Protein AF-J6ECP8-F1 (afdb_monomer_lite)

Structure (mmCIF, N/CA/C/O backbone):
data_AF-J6ECP8-F1
#
_entry.id   AF-J6ECP8-F1
#
loop_
_atom_site.group_PDB
_atom_site.id
_atom_site.type_symbol
_atom_site.label_atom_id
_atom_site.label_alt_id
_atom_site.label_comp_id
_atom_site.label_asym_id
_atom_site.label_entity_id
_atom_site.label_seq_id
_atom_site.pdbx_PDB_ins_code
_atom_site.Cartn_x
_atom_site.Cartn_y
_atom_site.Cartn_z
_atom_site.occupancy
_atom_site.B_iso_or_equiv
_atom_site.auth_seq_id
_atom_site.auth_comp_id
_atom_site.auth_asym_id
_atom_site.auth_atom_id
_atom_site.pdbx_PDB_model_num
ATOM 1 N N . MET A 1 1 ? -12.191 -6.201 6.364 1.00 94.50 1 MET A N 1
ATOM 2 C CA . MET A 1 1 ? -12.911 -5.361 7.355 1.00 94.50 1 MET A CA 1
ATOM 3 C C . MET A 1 1 ? -13.163 -3.940 6.861 1.00 94.50 1 MET A C 1
ATOM 5 O O . MET A 1 1 ? -14.179 -3.374 7.232 1.00 94.50 1 MET A O 1
ATOM 9 N N . ALA A 1 2 ? -12.273 -3.372 6.047 1.00 98.31 2 ALA A N 1
ATOM 10 C CA . ALA A 1 2 ? -12.452 -2.095 5.362 1.00 98.31 2 ALA A CA 1
ATOM 11 C C . ALA A 1 2 ? -11.629 -2.113 4.064 1.00 98.31 2 ALA A C 1
ATOM 13 O O . ALA A 1 2 ? -10.829 -3.032 3.870 1.00 98.31 2 ALA A O 1
ATOM 14 N N . TYR A 1 3 ? -11.815 -1.111 3.210 1.00 98.75 3 TYR A N 1
ATOM 15 C CA . TYR A 1 3 ? -11.013 -0.875 2.008 1.00 98.75 3 TYR A CA 1
ATOM 16 C C . TYR A 1 3 ? -10.792 0.627 1.804 1.00 98.75 3 TYR A C 1
ATOM 18 O O . TYR A 1 3 ? -11.418 1.449 2.472 1.00 98.75 3 TYR A O 1
ATOM 26 N N . GLY A 1 4 ? -9.926 1.002 0.866 1.00 98.50 4 GLY A N 1
ATOM 27 C CA . GLY A 1 4 ? -9.704 2.405 0.549 1.00 98.50 4 GLY A CA 1
ATOM 28 C C . GLY A 1 4 ? -9.089 2.623 -0.824 1.00 98.50 4 GLY A C 1
ATOM 29 O O . GLY A 1 4 ? -8.413 1.752 -1.366 1.00 98.50 4 GLY A O 1
ATOM 30 N N . MET A 1 5 ? -9.336 3.804 -1.380 1.00 98.56 5 MET A N 1
ATOM 31 C CA . MET A 1 5 ? -8.746 4.302 -2.623 1.00 98.56 5 MET A CA 1
ATOM 32 C C . MET A 1 5 ? -8.295 5.747 -2.410 1.00 98.56 5 MET A C 1
ATOM 34 O O . MET A 1 5 ? -8.782 6.423 -1.504 1.00 98.56 5 MET A O 1
ATOM 38 N N . ASN A 1 6 ? -7.375 6.236 -3.244 1.00 97.81 6 ASN A N 1
ATOM 39 C CA . ASN A 1 6 ? -7.051 7.659 -3.244 1.00 97.81 6 ASN A CA 1
ATOM 40 C C . ASN A 1 6 ? -8.293 8.475 -3.643 1.00 97.81 6 ASN A C 1
ATOM 42 O O . ASN A 1 6 ? -8.892 8.213 -4.684 1.00 97.81 6 ASN A O 1
ATOM 46 N N . ASP A 1 7 ? -8.647 9.467 -2.828 1.00 97.62 7 ASP A N 1
ATOM 47 C CA . ASP A 1 7 ? -9.858 10.282 -2.988 1.00 97.62 7 ASP A CA 1
ATOM 48 C C . ASP A 1 7 ? -9.545 11.786 -3.044 1.00 97.62 7 ASP A C 1
ATOM 50 O O . ASP A 1 7 ? -10.424 12.632 -2.889 1.00 97.62 7 ASP A O 1
ATOM 54 N N . THR A 1 8 ? -8.283 12.142 -3.308 1.00 95.56 8 THR A N 1
ATOM 55 C CA . THR A 1 8 ? -7.802 13.539 -3.340 1.00 95.56 8 THR A CA 1
ATOM 56 C C . THR A 1 8 ? -8.535 14.404 -4.369 1.00 95.56 8 THR A C 1
ATOM 58 O O . THR A 1 8 ? -8.776 15.586 -4.133 1.00 95.56 8 THR A O 1
ATOM 61 N N . ASN A 1 9 ? -8.966 13.812 -5.489 1.00 92.38 9 ASN A N 1
ATOM 62 C CA . ASN A 1 9 ? -9.778 14.496 -6.500 1.00 92.38 9 ASN A CA 1
ATOM 63 C C . ASN A 1 9 ? -11.152 14.925 -5.964 1.00 92.38 9 ASN A C 1
ATOM 65 O O . ASN A 1 9 ? -11.662 15.964 -6.372 1.00 92.38 9 ASN A O 1
ATOM 69 N N . LYS A 1 10 ? -11.770 14.116 -5.094 1.00 94.12 10 LYS A N 1
ATOM 70 C CA . LYS A 1 10 ? -13.093 14.397 -4.525 1.00 94.12 10 LYS A CA 1
ATOM 71 C C . LYS A 1 10 ? -12.985 15.290 -3.296 1.00 94.12 10 LYS A C 1
ATOM 73 O O . LYS A 1 10 ? -13.790 16.202 -3.141 1.00 94.12 10 LYS A O 1
ATOM 78 N N . SER A 1 11 ? -12.004 15.029 -2.432 1.00 96.25 11 SER A N 1
ATOM 79 C CA . SER A 1 11 ? -11.803 15.795 -1.201 1.00 96.25 11 SER A CA 1
ATOM 80 C C . SER A 1 11 ? -11.215 17.182 -1.450 1.00 96.25 11 SER A C 1
ATOM 82 O O . SER A 1 11 ? -11.375 18.060 -0.608 1.00 96.25 11 SER A O 1
ATOM 84 N N . LEU A 1 12 ? -10.513 17.372 -2.576 1.00 95.12 12 LEU A N 1
ATOM 85 C CA . LEU A 1 12 ? -9.703 18.558 -2.878 1.00 95.12 12 LEU A CA 1
ATOM 86 C C . LEU A 1 12 ? -8.611 18.826 -1.827 1.00 95.12 12 LEU A C 1
ATOM 88 O O . LEU A 1 12 ? -8.140 19.951 -1.670 1.00 95.12 12 LEU A O 1
ATOM 92 N N . THR A 1 13 ? -8.183 17.781 -1.118 1.00 97.19 13 THR A N 1
ATOM 93 C CA . THR A 1 13 ? -7.104 17.836 -0.130 1.00 97.19 13 THR A CA 1
ATOM 94 C C . THR A 1 13 ? -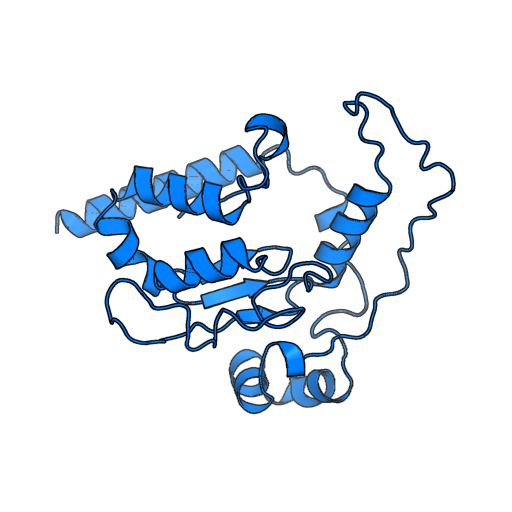5.975 16.891 -0.519 1.00 97.19 13 THR A C 1
ATOM 96 O O . THR A 1 13 ? -6.208 15.810 -1.054 1.00 97.19 13 THR A O 1
ATOM 99 N N . GLY A 1 14 ? -4.736 17.262 -0.194 1.00 96.88 14 GLY A N 1
ATOM 100 C CA . GLY A 1 14 ? -3.556 16.421 -0.435 1.00 96.88 14 GLY A CA 1
ATOM 101 C C . GLY A 1 14 ? -3.399 15.237 0.527 1.00 96.88 14 GLY A C 1
ATOM 102 O O . GLY A 1 14 ? -2.345 14.615 0.526 1.00 96.88 14 GLY A O 1
ATOM 103 N N . VAL A 1 15 ? -4.398 14.956 1.374 1.00 97.75 15 VAL A N 1
ATOM 104 C CA . VAL A 1 15 ? -4.290 13.974 2.471 1.00 97.75 15 VAL A CA 1
ATOM 105 C C . VAL A 1 15 ? -5.269 12.804 2.371 1.00 97.75 15 VAL A C 1
ATOM 107 O O . VAL A 1 15 ? -5.125 11.834 3.107 1.00 97.75 15 VAL A O 1
ATOM 110 N N . ALA A 1 16 ? -6.253 12.854 1.466 1.00 98.06 16 ALA A N 1
ATOM 111 C CA . ALA A 1 16 ? -7.261 11.800 1.315 1.00 98.06 16 ALA A CA 1
ATOM 112 C C . ALA A 1 16 ? -6.707 10.580 0.552 1.00 98.06 16 ALA A C 1
ATOM 114 O O . ALA A 1 16 ? -7.090 10.290 -0.583 1.00 98.06 16 ALA A O 1
ATOM 115 N N . HIS A 1 17 ? -5.740 9.895 1.158 1.00 98.69 17 HIS A N 1
ATOM 116 C CA . HIS A 1 17 ? -5.136 8.674 0.631 1.00 98.69 17 HIS A CA 1
ATOM 117 C C . HIS A 1 17 ? -5.955 7.428 1.000 1.00 98.69 17 HIS A C 1
ATOM 119 O O . HIS A 1 17 ? -6.838 7.474 1.860 1.00 98.69 17 HIS A O 1
ATOM 125 N N . ALA A 1 18 ? -5.648 6.307 0.343 1.00 98.62 18 ALA A N 1
ATOM 126 C CA . ALA A 1 18 ? -6.374 5.049 0.502 1.00 98.62 18 ALA A CA 1
ATOM 127 C C . ALA A 1 18 ? -6.414 4.576 1.963 1.00 98.62 18 ALA A C 1
ATOM 129 O O . ALA A 1 18 ? -7.460 4.151 2.452 1.00 98.62 18 ALA A O 1
ATOM 130 N N . GLU A 1 19 ? -5.303 4.714 2.682 1.00 98.81 19 GLU A N 1
ATOM 131 C CA . GLU A 1 19 ? -5.178 4.315 4.081 1.00 98.81 19 GLU A CA 1
ATOM 132 C C . GLU A 1 19 ? -6.125 5.117 4.978 1.00 98.81 19 GLU A C 1
ATOM 134 O O . GLU A 1 19 ? -6.782 4.538 5.842 1.00 98.81 19 GLU A O 1
ATOM 139 N N . PHE A 1 20 ? -6.272 6.424 4.733 1.00 98.56 20 PHE A N 1
ATOM 140 C CA . PHE A 1 20 ? -7.191 7.277 5.493 1.00 98.56 20 PHE A CA 1
ATOM 141 C C . PHE A 1 20 ? -8.655 6.915 5.246 1.00 98.56 20 PHE A C 1
ATOM 143 O O . PHE A 1 20 ? -9.423 6.831 6.201 1.00 98.56 20 PHE A O 1
ATOM 150 N N . MET A 1 21 ? -9.031 6.601 4.001 1.00 98.50 21 MET A N 1
ATOM 151 C CA . MET A 1 21 ? -10.382 6.108 3.709 1.00 98.50 21 MET A CA 1
ATOM 152 C C . MET A 1 21 ? -10.684 4.810 4.475 1.00 98.50 21 MET A C 1
ATOM 154 O O . MET A 1 21 ? -11.761 4.673 5.058 1.00 98.50 21 MET A O 1
ATOM 158 N N . GLY A 1 22 ? -9.730 3.874 4.519 1.00 98.12 22 GLY A N 1
ATOM 159 C CA . GLY A 1 22 ? -9.865 2.640 5.295 1.00 98.12 22 GLY A CA 1
ATOM 160 C C . GLY A 1 22 ? -9.976 2.899 6.801 1.00 98.12 22 GLY A C 1
ATOM 161 O O . GLY A 1 22 ? -10.855 2.338 7.456 1.00 98.12 22 GLY A O 1
ATOM 162 N N . ILE A 1 23 ? -9.138 3.788 7.348 1.00 97.56 23 ILE A N 1
ATOM 163 C CA . ILE A 1 23 ? -9.191 4.217 8.756 1.00 97.56 23 ILE A CA 1
ATOM 164 C C . ILE A 1 23 ? -10.575 4.780 9.102 1.00 97.56 23 ILE A C 1
ATOM 166 O O . ILE A 1 23 ? -11.158 4.381 10.113 1.00 97.56 23 ILE A O 1
ATOM 170 N N . ASP A 1 24 ? -11.132 5.656 8.263 1.00 97.75 24 ASP A N 1
ATOM 171 C CA . ASP A 1 24 ? -12.450 6.256 8.489 1.00 97.75 24 ASP A CA 1
ATOM 172 C C . ASP A 1 24 ? -13.574 5.211 8.470 1.00 97.75 24 ASP A C 1
ATOM 174 O O . ASP A 1 24 ? -14.467 5.247 9.323 1.00 97.75 24 ASP A O 1
ATOM 178 N N . GLN A 1 25 ? -13.511 4.225 7.568 1.00 97.62 25 GLN A N 1
ATOM 179 C CA . GLN A 1 25 ? -14.461 3.107 7.549 1.00 97.62 25 GLN A CA 1
ATOM 180 C C . GLN A 1 25 ? -14.377 2.254 8.823 1.00 97.62 25 GLN A C 1
ATOM 182 O O . GLN A 1 25 ? -15.408 1.903 9.404 1.00 97.62 25 GLN A O 1
ATOM 187 N N . ILE A 1 26 ? -13.164 1.940 9.292 1.00 96.12 26 ILE A N 1
ATOM 188 C CA . ILE A 1 26 ? -12.962 1.183 10.537 1.00 96.12 26 ILE A CA 1
ATOM 189 C C . ILE A 1 26 ? -13.507 1.987 11.716 1.00 96.12 26 ILE A C 1
ATOM 191 O O . ILE A 1 26 ? -14.278 1.462 12.519 1.00 96.12 26 ILE A O 1
ATOM 195 N N . LYS A 1 27 ? -13.195 3.283 11.788 1.00 95.31 27 LYS A N 1
ATOM 196 C CA . LYS A 1 27 ? -13.714 4.189 12.816 1.00 95.31 27 LYS A CA 1
ATOM 197 C C . LYS A 1 27 ? -15.239 4.240 12.829 1.00 95.31 27 LYS A C 1
ATOM 199 O O . LYS A 1 27 ? -15.827 4.193 13.907 1.00 95.31 27 LYS A O 1
ATOM 204 N N . ALA A 1 28 ? -15.883 4.277 11.665 1.00 94.31 28 ALA A N 1
ATOM 205 C CA . ALA A 1 28 ? -17.339 4.213 11.560 1.00 94.31 28 ALA A CA 1
ATOM 206 C C . ALA A 1 28 ? -17.915 2.854 12.007 1.00 94.31 28 ALA A C 1
ATOM 208 O O . ALA A 1 28 ? -19.052 2.785 12.473 1.00 94.31 28 ALA A O 1
ATOM 209 N N . MET A 1 29 ? -17.145 1.768 11.881 1.00 91.44 29 MET A N 1
ATOM 210 C CA . MET A 1 29 ? -17.569 0.420 12.265 1.00 91.44 29 MET A CA 1
ATOM 211 C C . MET A 1 29 ? -17.439 0.148 13.768 1.00 91.44 29 MET A C 1
ATOM 213 O O . MET A 1 29 ? -18.367 -0.416 14.349 1.00 91.44 29 MET A O 1
ATOM 217 N N . VAL A 1 30 ? -16.306 0.509 14.380 1.00 89.56 30 VAL A N 1
ATOM 218 C CA . VAL A 1 30 ? -15.957 0.124 15.765 1.00 89.56 30 VAL A CA 1
ATOM 219 C C . VAL A 1 30 ? -15.876 1.303 16.744 1.00 89.56 30 VAL A C 1
ATOM 221 O O . VAL A 1 30 ? -15.674 1.103 17.941 1.00 89.56 30 VAL A O 1
ATOM 224 N N . GLY A 1 31 ? -16.053 2.538 16.264 1.00 89.88 31 GLY A N 1
ATOM 225 C CA . GLY A 1 31 ? -15.908 3.762 17.056 1.00 89.88 31 GLY A CA 1
ATOM 226 C C . GLY A 1 31 ? -14.450 4.093 17.397 1.00 89.88 31 GLY A C 1
ATOM 227 O O . GLY A 1 31 ? -13.564 3.245 17.336 1.00 89.88 31 GLY A O 1
ATOM 228 N N . SER A 1 32 ? -14.177 5.340 17.798 1.00 83.38 32 SER A N 1
ATOM 229 C CA . SER A 1 32 ? -12.801 5.836 17.998 1.00 83.38 32 SER A CA 1
ATOM 230 C C . SER A 1 32 ? -11.973 5.025 19.003 1.00 83.38 32 SER A C 1
ATOM 232 O O . SER A 1 32 ? -10.773 4.872 18.809 1.00 83.38 32 SER A O 1
ATOM 234 N N . ARG A 1 33 ? -12.593 4.498 20.071 1.00 80.06 33 ARG A N 1
ATOM 235 C CA . ARG A 1 33 ? -11.885 3.650 21.049 1.00 80.06 33 ARG A CA 1
ATOM 236 C C . ARG A 1 33 ? -11.536 2.283 20.457 1.00 80.06 33 ARG A C 1
ATOM 238 O O . ARG A 1 33 ? -10.393 1.860 20.585 1.00 80.06 33 ARG A O 1
ATOM 245 N N . GLY A 1 34 ? -12.478 1.668 19.737 1.00 82.56 34 GLY A N 1
ATOM 246 C CA . GLY A 1 34 ? -12.293 0.357 19.117 1.00 82.56 34 GLY A CA 1
ATOM 247 C C . GLY A 1 34 ? -11.254 0.344 17.996 1.00 82.56 34 GLY A C 1
ATOM 248 O O . GLY A 1 34 ? -10.628 -0.688 17.776 1.00 82.56 34 GLY A O 1
ATOM 249 N N . VAL A 1 35 ? -11.018 1.479 17.321 1.00 83.69 35 VAL A N 1
ATOM 250 C CA . VAL A 1 35 ? -9.971 1.595 16.285 1.00 83.69 35 VAL A CA 1
ATOM 251 C C . VAL A 1 35 ? -8.612 1.205 16.856 1.00 83.69 35 VAL A C 1
ATOM 253 O O . VAL A 1 35 ? -7.931 0.355 16.298 1.00 83.69 35 VAL A O 1
ATOM 256 N N . VAL A 1 36 ? -8.230 1.786 17.993 1.00 80.75 36 VAL A N 1
ATOM 257 C CA . VAL A 1 36 ? -6.897 1.559 18.568 1.00 80.75 36 VAL A CA 1
ATOM 258 C C . VAL A 1 36 ? -6.766 0.146 19.158 1.00 80.75 36 VAL A C 1
ATOM 260 O O . VAL A 1 36 ? -5.661 -0.372 19.274 1.00 80.75 36 VAL A O 1
ATOM 263 N N . ASP A 1 37 ? -7.879 -0.494 19.530 1.00 86.12 37 ASP A N 1
ATOM 264 C CA . ASP A 1 37 ? -7.886 -1.890 19.985 1.00 86.12 37 ASP A CA 1
ATOM 265 C C . ASP A 1 37 ? -7.637 -2.876 18.846 1.00 86.12 37 ASP A C 1
ATOM 267 O O . ASP A 1 37 ? -6.841 -3.799 19.006 1.00 86.12 37 ASP A O 1
ATOM 271 N N . VAL A 1 38 ? -8.313 -2.678 17.711 1.00 90.94 38 VAL A N 1
ATOM 272 C CA . VAL A 1 38 ? -8.290 -3.634 16.597 1.00 90.94 38 VAL A CA 1
ATOM 273 C C . VAL A 1 38 ? -7.078 -3.458 15.685 1.00 90.94 38 VAL A C 1
ATOM 275 O O . VAL A 1 38 ? -6.701 -4.400 15.001 1.00 90.94 38 VAL A O 1
ATOM 278 N N . PHE A 1 39 ? -6.453 -2.275 15.656 1.00 92.44 39 PHE A N 1
ATOM 279 C CA . PHE A 1 39 ? -5.415 -1.951 14.669 1.00 92.44 39 PHE A CA 1
ATOM 280 C C . PHE A 1 39 ? -4.200 -2.885 14.705 1.00 92.44 39 PHE A C 1
ATOM 282 O O . PHE A 1 39 ? -3.695 -3.263 13.647 1.00 92.44 39 PHE A O 1
ATOM 289 N N . LYS A 1 40 ? -3.791 -3.336 15.894 1.00 92.19 40 LYS A N 1
ATOM 290 C CA . LYS A 1 40 ? -2.692 -4.303 16.059 1.00 92.19 40 LYS A CA 1
ATOM 291 C C . LYS A 1 40 ? -2.965 -5.662 15.402 1.00 92.19 40 LYS A C 1
ATOM 293 O O . LYS A 1 40 ? -2.027 -6.380 15.086 1.00 92.19 40 LYS A O 1
ATOM 298 N N . ASP A 1 41 ? -4.236 -5.992 15.173 1.00 94.44 41 ASP A N 1
ATOM 299 C CA . ASP A 1 41 ? -4.673 -7.247 14.558 1.00 94.44 41 ASP A CA 1
ATOM 300 C C . ASP A 1 41 ? -4.934 -7.075 13.045 1.00 94.44 41 ASP A C 1
ATOM 302 O O . ASP A 1 41 ? -5.416 -7.989 12.373 1.00 94.44 41 ASP A O 1
ATOM 306 N N . ILE A 1 42 ? -4.632 -5.895 12.484 1.00 97.00 42 ILE A N 1
ATOM 307 C CA . ILE A 1 42 ? -4.801 -5.592 11.061 1.00 97.00 42 ILE A CA 1
ATOM 308 C C . ILE A 1 42 ? -3.508 -5.873 10.300 1.00 97.00 42 ILE A C 1
ATOM 310 O O . ILE A 1 42 ? -2.441 -5.352 10.625 1.00 97.00 42 ILE A O 1
ATOM 314 N N . THR A 1 43 ? -3.649 -6.621 9.205 1.00 98.50 43 THR A N 1
ATOM 315 C CA . THR A 1 43 ? -2.703 -6.600 8.086 1.00 98.50 43 THR A CA 1
ATOM 316 C C . THR A 1 43 ? -3.289 -5.745 6.965 1.00 98.50 43 THR A C 1
ATOM 318 O O . THR A 1 43 ? -4.359 -6.059 6.438 1.00 98.50 43 THR A O 1
ATOM 321 N N . LEU A 1 44 ? -2.617 -4.648 6.619 1.00 98.75 44 LEU A N 1
ATOM 322 C CA . LEU A 1 44 ? -2.973 -3.804 5.480 1.00 98.75 44 LEU A CA 1
ATOM 323 C C . LEU A 1 44 ? -2.340 -4.363 4.207 1.00 98.75 44 LEU A C 1
ATOM 325 O O . LEU A 1 44 ? -1.134 -4.572 4.174 1.00 98.75 44 LEU A O 1
ATOM 329 N N . TYR A 1 45 ? -3.139 -4.514 3.154 1.00 98.88 45 TYR A N 1
ATOM 330 C CA . TYR A 1 45 ? -2.661 -4.778 1.799 1.00 98.88 45 TYR A CA 1
ATOM 331 C C . TYR A 1 45 ? -2.842 -3.519 0.953 1.00 98.88 45 TYR A C 1
ATOM 333 O O . TYR A 1 45 ? -3.954 -2.994 0.862 1.00 98.88 45 TYR A O 1
ATOM 341 N N . VAL A 1 46 ? -1.765 -3.025 0.344 1.00 98.81 46 VAL A N 1
ATOM 342 C CA . VAL A 1 46 ? -1.786 -1.807 -0.478 1.00 98.81 46 VAL A CA 1
ATOM 343 C C . VAL A 1 46 ? -0.919 -1.979 -1.725 1.00 98.81 46 VAL A C 1
ATOM 345 O O . VAL A 1 46 ? 0.136 -2.592 -1.685 1.00 98.81 46 VAL A O 1
ATOM 348 N N . THR A 1 47 ? -1.348 -1.470 -2.877 1.00 98.50 47 THR A N 1
ATOM 349 C CA . THR A 1 47 ? -0.605 -1.682 -4.134 1.00 98.50 47 THR A CA 1
ATOM 350 C C . THR A 1 47 ? 0.737 -0.950 -4.159 1.00 98.50 47 THR A C 1
ATOM 352 O O . THR A 1 47 ? 1.722 -1.486 -4.660 1.00 98.50 47 THR A O 1
ATOM 355 N N . VAL A 1 48 ? 0.785 0.251 -3.586 1.00 98.75 48 VAL A N 1
ATOM 356 C CA . VAL A 1 48 ? 1.974 1.106 -3.510 1.00 98.75 48 VAL A CA 1
ATOM 357 C C . VAL A 1 48 ? 2.332 1.314 -2.045 1.00 98.75 48 VAL A C 1
ATOM 359 O O . VAL A 1 48 ? 1.441 1.520 -1.226 1.00 98.75 48 VAL A O 1
ATOM 362 N N . GLU A 1 49 ? 3.622 1.286 -1.725 1.00 98.81 49 GLU A N 1
ATOM 363 C CA . GLU A 1 49 ? 4.141 1.579 -0.388 1.00 98.81 49 GLU A CA 1
ATOM 364 C C . GLU A 1 49 ? 3.484 2.837 0.222 1.00 98.81 49 GLU A C 1
ATOM 366 O O . GLU A 1 49 ? 3.427 3.887 -0.447 1.00 98.81 49 GLU A O 1
ATOM 371 N N . PRO A 1 50 ? 3.032 2.769 1.492 1.00 98.88 50 PRO A N 1
ATOM 372 C CA . PRO A 1 50 ? 2.493 3.927 2.187 1.00 98.88 50 PRO A CA 1
ATOM 373 C C . PRO A 1 50 ? 3.453 5.110 2.126 1.00 98.88 50 PRO A C 1
ATOM 375 O O . PRO A 1 50 ? 4.658 4.978 2.359 1.00 98.88 50 PRO A O 1
ATOM 378 N N . CYS A 1 51 ? 2.924 6.296 1.829 1.00 98.88 51 CYS A N 1
ATOM 379 C CA . CYS A 1 51 ? 3.751 7.494 1.903 1.00 98.88 51 CYS A CA 1
ATOM 380 C C . CYS A 1 51 ? 4.124 7.808 3.363 1.00 98.88 51 CYS A C 1
ATOM 382 O O . CYS A 1 51 ? 3.445 7.350 4.276 1.00 98.88 51 CYS A O 1
ATOM 384 N N . ILE A 1 52 ? 5.132 8.651 3.598 1.00 98.81 52 ILE A N 1
ATOM 385 C CA . ILE A 1 52 ? 5.590 9.074 4.940 1.00 98.81 52 ILE A CA 1
ATOM 386 C C . ILE A 1 52 ? 4.423 9.455 5.871 1.00 98.81 52 ILE A C 1
ATOM 388 O O . ILE A 1 52 ? 4.373 9.025 7.022 1.00 98.81 52 ILE A O 1
ATOM 392 N N . MET A 1 53 ? 3.449 10.217 5.363 1.00 98.69 53 MET A N 1
ATOM 393 C CA . MET A 1 53 ? 2.257 10.613 6.120 1.00 98.69 53 MET A CA 1
ATOM 394 C C . MET A 1 53 ? 1.396 9.406 6.517 1.00 98.69 53 MET A C 1
ATOM 396 O O . MET A 1 53 ? 1.028 9.273 7.684 1.00 98.69 53 MET A O 1
ATOM 400 N N . CYS A 1 54 ? 1.078 8.524 5.565 1.00 98.81 54 CYS A N 1
ATOM 401 C CA . CYS A 1 54 ? 0.270 7.336 5.832 1.00 98.81 54 CYS A CA 1
ATOM 402 C C . CYS A 1 54 ? 1.017 6.358 6.746 1.00 98.81 54 CYS A C 1
ATOM 404 O O . CYS A 1 54 ? 0.446 5.886 7.723 1.00 98.81 54 CYS A O 1
ATOM 406 N N . ALA A 1 55 ? 2.308 6.129 6.502 1.00 98.69 55 ALA A N 1
ATOM 407 C CA . ALA A 1 55 ? 3.172 5.301 7.332 1.00 98.69 55 ALA A CA 1
ATOM 408 C C . ALA A 1 55 ? 3.196 5.767 8.796 1.00 98.69 55 ALA A C 1
ATOM 410 O O . ALA A 1 55 ? 3.073 4.944 9.708 1.00 98.69 55 ALA A O 1
ATOM 411 N N . SER A 1 56 ? 3.289 7.084 9.020 1.00 98.12 56 SER A N 1
ATOM 412 C CA . SER A 1 56 ? 3.236 7.681 10.358 1.00 98.12 56 SER A CA 1
ATOM 413 C C . SER A 1 56 ? 1.870 7.488 11.016 1.00 98.12 56 SER A C 1
ATOM 415 O O . SER A 1 56 ? 1.802 7.071 12.173 1.00 98.12 56 SER A O 1
ATOM 417 N N . ALA A 1 57 ? 0.775 7.721 10.285 1.00 97.56 57 ALA A N 1
ATOM 418 C CA . ALA A 1 57 ? -0.577 7.511 10.801 1.00 97.56 57 ALA A CA 1
ATOM 419 C C . ALA A 1 57 ? -0.810 6.046 11.211 1.00 97.56 57 ALA A C 1
ATOM 421 O O . ALA A 1 57 ? -1.299 5.778 12.309 1.00 97.56 57 ALA A O 1
ATOM 422 N N . LEU A 1 58 ? -0.396 5.098 10.367 1.00 97.50 58 LEU A N 1
ATOM 423 C CA . LEU A 1 58 ? -0.478 3.663 10.643 1.00 97.50 58 LEU A CA 1
ATOM 424 C C . LEU A 1 58 ? 0.337 3.267 11.884 1.00 97.50 58 LEU A C 1
ATOM 426 O O . LEU A 1 58 ? -0.156 2.505 12.717 1.00 97.50 58 LEU A O 1
ATOM 430 N N . LYS A 1 59 ? 1.545 3.828 12.054 1.00 96.62 59 LYS A N 1
ATOM 431 C CA . LYS A 1 59 ? 2.380 3.589 13.243 1.00 96.62 59 LYS A CA 1
ATOM 432 C C . LYS A 1 59 ? 1.729 4.111 14.517 1.00 96.62 59 LYS A C 1
ATOM 434 O O . LYS A 1 59 ? 1.661 3.399 15.513 1.00 96.62 59 LYS A O 1
ATOM 439 N N . GLN A 1 60 ? 1.217 5.340 14.483 1.00 95.06 60 GLN A N 1
ATOM 440 C CA . GLN A 1 60 ? 0.572 5.968 15.640 1.00 95.06 60 GLN A CA 1
ATOM 441 C C . GLN A 1 60 ? -0.678 5.200 16.090 1.00 95.06 60 GLN A C 1
ATOM 443 O O . GLN A 1 60 ? -0.934 5.094 17.294 1.00 95.06 60 GLN A O 1
ATOM 448 N N . LEU A 1 61 ? -1.421 4.629 15.135 1.00 94.12 61 LEU A N 1
ATOM 449 C CA . LEU A 1 61 ? -2.568 3.755 15.394 1.00 94.12 61 LEU A CA 1
ATOM 450 C C . LEU A 1 61 ? -2.168 2.337 15.832 1.00 94.12 61 LEU A C 1
ATOM 452 O O . LEU A 1 61 ? -3.020 1.610 16.338 1.00 94.12 61 LEU A O 1
ATOM 456 N N . GLY A 1 62 ? -0.895 1.963 15.686 1.00 94.12 62 GLY A N 1
ATOM 457 C CA . GLY A 1 62 ? -0.364 0.664 16.086 1.00 94.12 62 GLY A CA 1
ATOM 458 C C . GLY A 1 62 ? -0.823 -0.465 15.173 1.00 94.12 62 GLY A C 1
ATOM 459 O O . GLY A 1 62 ? -1.311 -1.474 15.676 1.00 94.12 62 GLY A O 1
ATOM 460 N N . ILE A 1 63 ? -0.727 -0.285 13.850 1.00 96.25 63 ILE A N 1
ATOM 461 C CA . ILE A 1 63 ? -1.059 -1.355 12.902 1.00 96.25 63 ILE A CA 1
ATOM 462 C C . ILE A 1 63 ? -0.198 -2.605 13.137 1.00 96.25 63 ILE A C 1
ATOM 464 O O . ILE A 1 63 ? 0.977 -2.487 13.472 1.00 96.25 63 ILE A O 1
ATOM 468 N N . GLY A 1 64 ? -0.770 -3.794 12.934 1.00 95.50 64 GLY A N 1
ATOM 469 C CA . GLY A 1 64 ? -0.038 -5.054 13.063 1.00 95.50 64 GLY A CA 1
ATOM 470 C C . GLY A 1 64 ? 1.014 -5.243 11.973 1.00 95.50 64 GLY A C 1
ATOM 471 O O . GLY A 1 64 ? 2.187 -5.466 12.265 1.00 95.50 64 GLY A O 1
ATOM 472 N N . LYS A 1 65 ? 0.595 -5.154 10.705 1.00 97.50 65 LYS A N 1
ATOM 473 C CA . LYS A 1 65 ? 1.471 -5.403 9.554 1.00 97.50 65 LYS A CA 1
ATOM 474 C C . LYS A 1 65 ? 1.038 -4.645 8.303 1.00 97.50 65 LYS A C 1
ATOM 476 O O . LYS A 1 65 ? -0.155 -4.432 8.080 1.00 97.50 65 LYS A O 1
ATOM 481 N N . VAL A 1 66 ? 2.001 -4.293 7.455 1.00 98.75 66 VAL A N 1
ATOM 482 C CA . VAL A 1 66 ? 1.766 -3.779 6.102 1.00 98.75 66 VAL A CA 1
ATOM 483 C C . VAL A 1 66 ? 2.343 -4.756 5.083 1.00 98.75 66 VAL A C 1
ATOM 485 O O . VAL A 1 66 ? 3.447 -5.261 5.244 1.00 98.75 66 VAL A O 1
ATOM 488 N N . VAL A 1 67 ? 1.593 -5.012 4.020 1.00 98.75 67 VAL A N 1
ATOM 489 C CA . VAL A 1 67 ? 2.016 -5.761 2.839 1.00 98.75 67 VAL A CA 1
ATOM 490 C C . VAL A 1 67 ? 1.763 -4.874 1.633 1.00 98.75 67 VAL A C 1
ATOM 492 O O . VAL A 1 67 ? 0.658 -4.345 1.475 1.00 98.75 67 VAL A O 1
ATOM 495 N N . PHE A 1 68 ? 2.770 -4.695 0.784 1.00 98.69 68 PHE A N 1
ATOM 496 C CA . PHE A 1 68 ? 2.631 -3.848 -0.386 1.00 98.69 68 PHE A CA 1
ATOM 497 C C . PHE A 1 68 ? 3.291 -4.396 -1.647 1.00 98.69 68 PHE A C 1
ATOM 499 O O . PHE A 1 68 ? 4.170 -5.255 -1.591 1.00 98.69 68 PHE A O 1
ATOM 506 N N . GLY A 1 69 ? 2.835 -3.891 -2.795 1.00 98.00 69 GLY A N 1
ATOM 507 C CA . GLY A 1 69 ? 3.357 -4.275 -4.103 1.00 98.00 69 GLY A CA 1
ATOM 508 C C . GLY A 1 69 ? 4.657 -3.569 -4.445 1.00 98.00 69 GLY A C 1
ATOM 509 O O . GLY A 1 69 ? 5.741 -4.117 -4.243 1.00 98.00 69 GLY A O 1
ATOM 510 N N . CYS A 1 70 ? 4.567 -2.358 -4.993 1.00 97.56 70 CYS A N 1
ATOM 511 C CA . CYS A 1 70 ? 5.741 -1.598 -5.414 1.00 97.56 70 CYS A CA 1
ATOM 512 C C . CYS A 1 70 ? 6.117 -0.484 -4.430 1.00 97.56 70 CYS A C 1
ATOM 514 O O . CYS A 1 70 ? 5.262 0.077 -3.744 1.00 97.56 70 CYS A O 1
ATOM 516 N N . GLY A 1 71 ? 7.405 -0.136 -4.397 1.00 98.25 71 GLY A N 1
ATOM 517 C CA . GLY A 1 71 ? 7.907 1.005 -3.632 1.00 98.25 71 GLY A CA 1
ATOM 518 C C . GLY A 1 71 ? 7.315 2.335 -4.104 1.00 98.25 71 GLY A C 1
ATOM 519 O O . GLY A 1 71 ? 6.857 2.472 -5.243 1.00 98.25 71 GLY A O 1
ATOM 520 N N . ASN A 1 72 ? 7.340 3.332 -3.226 1.00 98.06 72 ASN A N 1
ATOM 521 C CA . ASN A 1 72 ? 6.933 4.698 -3.522 1.00 98.06 72 ASN A CA 1
ATOM 522 C C . ASN A 1 72 ? 8.176 5.585 -3.642 1.00 98.06 72 ASN A C 1
ATOM 524 O O . ASN A 1 72 ? 8.649 6.165 -2.668 1.00 98.06 72 ASN A O 1
ATOM 528 N N . GLU A 1 73 ? 8.682 5.719 -4.868 1.00 96.12 73 GLU A N 1
ATOM 529 C CA . GLU A 1 73 ? 9.966 6.372 -5.180 1.00 96.12 73 GLU A CA 1
ATOM 530 C C . GLU A 1 73 ? 10.090 7.821 -4.700 1.00 96.12 73 GLU A C 1
ATOM 532 O O . GLU A 1 73 ? 11.196 8.320 -4.513 1.00 96.12 73 GLU A O 1
ATOM 537 N N . ARG A 1 74 ? 8.967 8.524 -4.525 1.00 96.81 74 ARG A N 1
ATOM 538 C CA . ARG A 1 74 ? 8.975 9.947 -4.158 1.00 96.81 74 ARG A CA 1
ATOM 539 C C . ARG A 1 74 ? 8.689 10.193 -2.691 1.00 96.81 74 ARG A C 1
ATOM 541 O O . ARG A 1 74 ? 9.172 11.180 -2.146 1.00 96.81 74 ARG A O 1
ATOM 548 N N . PHE A 1 75 ? 7.860 9.352 -2.078 1.00 98.31 75 PHE A N 1
ATOM 549 C CA . PHE A 1 75 ? 7.300 9.633 -0.760 1.00 98.31 75 PHE A CA 1
ATOM 550 C C . PHE A 1 75 ? 7.253 8.413 0.162 1.00 98.31 75 PHE A C 1
ATOM 552 O O . PHE A 1 75 ? 6.593 8.503 1.192 1.00 98.31 75 PHE A O 1
ATOM 559 N N . GLY A 1 76 ? 7.878 7.289 -0.193 1.00 98.62 76 GLY A N 1
ATOM 560 C CA . GLY A 1 76 ? 7.799 6.032 0.554 1.00 98.62 76 GLY A CA 1
ATOM 561 C C . GLY A 1 76 ? 8.274 6.146 1.995 1.00 98.62 76 GLY A C 1
ATOM 562 O O . GLY A 1 76 ? 9.386 6.602 2.266 1.00 98.62 76 GLY A O 1
ATOM 563 N N . GLY A 1 77 ? 7.389 5.778 2.919 1.00 98.69 77 GLY A N 1
ATOM 564 C CA . GLY A 1 77 ? 7.592 5.901 4.358 1.00 98.69 77 GLY A CA 1
ATOM 565 C C . GLY A 1 77 ? 7.998 4.610 5.061 1.00 98.69 77 GLY A C 1
ATOM 566 O O . GLY A 1 77 ? 8.178 4.648 6.277 1.00 98.69 77 GLY A O 1
ATOM 567 N N . ASN A 1 78 ? 8.139 3.500 4.335 1.00 98.56 78 ASN A N 1
ATOM 568 C CA . ASN A 1 78 ? 8.436 2.176 4.884 1.00 98.56 78 ASN A CA 1
ATOM 569 C C . ASN A 1 78 ? 9.746 1.583 4.331 1.00 98.56 78 ASN A C 1
ATOM 571 O O . ASN A 1 78 ? 9.940 0.370 4.380 1.00 98.56 78 ASN A O 1
ATOM 575 N N . GLY A 1 79 ? 10.638 2.417 3.792 1.00 97.94 79 GLY A N 1
ATOM 576 C CA . GLY A 1 79 ? 11.954 2.008 3.300 1.00 97.94 79 GLY A CA 1
ATOM 577 C C . GLY A 1 79 ? 12.469 2.815 2.112 1.00 97.94 79 GLY A C 1
ATOM 578 O O . GLY A 1 79 ? 13.666 3.082 2.046 1.00 97.94 79 GLY A O 1
ATOM 579 N N . THR A 1 80 ? 11.607 3.252 1.182 1.00 97.88 80 THR A N 1
ATOM 580 C CA . THR A 1 80 ? 12.113 3.878 -0.060 1.00 97.88 80 THR A CA 1
ATOM 581 C C . THR A 1 80 ? 12.771 5.234 0.181 1.00 97.88 80 THR A C 1
ATOM 583 O O . THR A 1 80 ? 13.841 5.499 -0.366 1.00 97.88 80 THR A O 1
ATOM 586 N N . VAL A 1 81 ? 12.126 6.101 0.970 1.00 98.25 81 VAL A N 1
ATOM 587 C CA . VAL A 1 81 ? 12.646 7.439 1.305 1.00 98.25 81 VAL A CA 1
ATOM 588 C C . VAL A 1 81 ? 12.970 7.528 2.791 1.00 98.25 81 VAL A C 1
ATOM 590 O O . VAL A 1 81 ? 14.057 7.965 3.156 1.00 98.25 81 VAL A O 1
ATOM 593 N N . LEU A 1 82 ? 12.034 7.108 3.645 1.00 98.38 82 LEU A N 1
ATOM 594 C CA . LEU A 1 82 ? 12.212 6.994 5.092 1.00 98.38 82 LEU A CA 1
ATOM 595 C C . LEU A 1 82 ? 11.686 5.641 5.574 1.00 98.38 82 LEU A C 1
ATOM 597 O O . LEU A 1 82 ? 10.842 5.040 4.917 1.00 98.38 82 LEU A O 1
ATOM 601 N N . SER A 1 83 ? 12.122 5.221 6.760 1.00 97.94 83 SER A N 1
ATOM 602 C CA . SER A 1 83 ? 11.625 4.029 7.462 1.00 97.94 83 SER A CA 1
ATOM 603 C C . SER A 1 83 ? 10.840 4.440 8.710 1.00 97.94 83 SER A C 1
ATOM 605 O O . SER A 1 83 ? 11.221 4.134 9.840 1.00 97.94 83 SER A O 1
ATOM 607 N N . VAL A 1 84 ? 9.746 5.184 8.521 1.00 98.31 84 VAL A N 1
ATOM 608 C CA . VAL A 1 84 ? 8.876 5.676 9.607 1.00 98.31 84 VAL A CA 1
ATOM 609 C C . VAL A 1 84 ? 8.369 4.513 10.454 1.00 98.31 84 VAL A C 1
ATOM 611 O O . VAL A 1 84 ? 8.325 4.603 11.681 1.00 98.31 84 VAL A O 1
ATOM 614 N N . ASN A 1 85 ? 8.066 3.383 9.814 1.00 97.06 85 ASN A N 1
ATOM 615 C CA . ASN A 1 85 ? 7.660 2.149 10.476 1.00 97.06 85 ASN A CA 1
ATOM 616 C C . ASN A 1 85 ? 8.676 1.638 11.519 1.00 97.06 85 ASN A C 1
ATOM 618 O O . ASN A 1 85 ? 8.251 0.988 12.466 1.00 97.06 85 ASN A O 1
ATOM 622 N N . HIS A 1 86 ? 9.961 2.003 11.427 1.00 95.50 86 HIS A N 1
ATOM 623 C CA . HIS A 1 86 ? 11.019 1.653 12.391 1.00 95.50 86 HIS A CA 1
ATOM 624 C C . HIS A 1 86 ? 11.680 2.860 13.083 1.00 95.50 86 HIS A C 1
ATOM 626 O O . HIS A 1 86 ? 12.617 2.679 13.856 1.00 95.50 86 HIS A O 1
ATOM 632 N N . ASP A 1 87 ? 11.212 4.090 12.837 1.00 96.06 87 ASP A N 1
ATOM 633 C CA . ASP A 1 87 ? 11.818 5.285 13.437 1.00 96.06 87 ASP A CA 1
ATOM 634 C C . ASP A 1 87 ? 11.666 5.346 14.973 1.00 96.06 87 ASP A C 1
ATOM 636 O O . ASP A 1 87 ? 10.916 4.583 15.590 1.00 96.06 87 ASP A O 1
ATOM 640 N N . THR A 1 88 ? 12.353 6.300 15.599 1.00 95.00 88 THR A N 1
ATOM 641 C CA . THR A 1 88 ? 12.275 6.542 17.048 1.00 95.00 88 THR A CA 1
ATOM 642 C C . THR A 1 88 ? 11.441 7.767 17.425 1.00 95.00 88 THR A C 1
ATOM 644 O O . THR A 1 88 ? 11.122 7.945 18.600 1.00 95.00 88 THR A O 1
ATOM 647 N N . CYS A 1 89 ? 11.081 8.621 16.461 1.00 95.19 89 CYS A N 1
ATOM 648 C CA . CYS A 1 89 ? 10.379 9.882 16.710 1.00 95.19 89 CYS A CA 1
ATOM 649 C C . CYS A 1 89 ? 8.855 9.789 16.540 1.00 95.19 89 CYS A C 1
ATOM 651 O O . CYS A 1 89 ? 8.132 10.610 17.106 1.00 95.19 89 CYS A O 1
ATOM 653 N N . THR A 1 90 ? 8.351 8.783 15.823 1.00 95.44 90 THR A N 1
ATOM 654 C CA . THR A 1 90 ? 6.920 8.501 15.694 1.00 95.44 90 THR A CA 1
ATOM 655 C C . THR A 1 90 ? 6.517 7.444 16.723 1.00 95.44 90 THR A C 1
ATOM 657 O O . THR A 1 90 ? 6.923 6.285 16.636 1.00 95.44 90 THR A O 1
ATOM 660 N N . LEU A 1 91 ? 5.696 7.828 17.703 1.00 92.50 91 LEU A N 1
ATOM 661 C CA . LEU A 1 91 ? 5.312 6.963 18.825 1.00 92.50 91 LEU A CA 1
ATOM 662 C C . LEU A 1 91 ? 3.887 6.423 18.671 1.00 92.50 91 LEU A C 1
ATOM 664 O O . LEU A 1 91 ? 2.973 7.154 18.290 1.00 92.50 91 LEU A O 1
ATOM 668 N N . ALA A 1 92 ? 3.681 5.155 19.034 1.00 84.31 92 ALA A N 1
ATOM 669 C CA . ALA A 1 92 ? 2.345 4.575 19.107 1.00 84.31 92 ALA A CA 1
ATOM 670 C C . ALA A 1 92 ? 1.559 5.174 20.285 1.00 84.31 92 ALA A C 1
ATOM 672 O O . ALA A 1 92 ? 2.072 5.290 21.404 1.00 84.31 92 ALA A O 1
ATOM 673 N N . ALA A 1 93 ? 0.284 5.506 20.059 1.00 76.06 93 ALA A N 1
ATOM 674 C CA . ALA A 1 93 ? -0.540 6.215 21.041 1.00 76.06 93 ALA A CA 1
ATOM 675 C C . ALA A 1 93 ? -0.713 5.451 22.371 1.00 76.06 93 ALA A C 1
ATOM 677 O O . ALA A 1 93 ? -0.908 6.068 23.417 1.00 76.06 93 ALA A O 1
ATOM 678 N N . ARG A 1 94 ? -0.647 4.111 22.344 1.00 71.00 94 ARG A N 1
ATOM 679 C CA . ARG A 1 94 ? -0.903 3.258 23.518 1.00 71.00 94 ARG A CA 1
ATOM 680 C C . ARG A 1 94 ? 0.307 2.979 24.388 1.00 71.00 94 ARG A C 1
ATOM 682 O O . ARG A 1 94 ? 0.151 2.865 25.598 1.00 71.00 94 ARG A O 1
ATOM 689 N N . SER A 1 95 ? 1.481 2.819 23.794 1.00 67.19 95 SER A N 1
ATOM 690 C CA . SER A 1 95 ? 2.646 2.310 24.519 1.00 67.19 95 SER A CA 1
ATOM 691 C C . SER A 1 95 ? 3.664 3.394 24.863 1.00 67.19 95 SER A C 1
ATOM 693 O O . SER A 1 95 ? 4.592 3.098 25.607 1.00 67.19 95 SER A O 1
ATOM 695 N N . LYS A 1 96 ? 3.547 4.629 24.328 1.00 66.38 96 LYS A N 1
ATOM 696 C CA . LYS A 1 96 ? 4.646 5.631 24.288 1.00 66.38 96 LYS A CA 1
ATOM 697 C C . LYS A 1 96 ? 5.987 5.042 23.814 1.00 66.38 96 LYS A C 1
ATOM 699 O O . LYS A 1 96 ? 7.026 5.685 23.926 1.00 66.38 96 LYS A O 1
ATOM 704 N N . ALA A 1 97 ? 5.965 3.826 23.285 1.00 66.56 97 ALA A N 1
ATOM 705 C CA . ALA A 1 97 ? 7.112 3.105 22.811 1.00 66.56 97 ALA A CA 1
ATOM 706 C C . ALA A 1 97 ? 7.160 3.299 21.302 1.00 66.56 97 ALA A C 1
ATOM 708 O O . ALA A 1 97 ? 6.126 3.346 20.626 1.00 66.56 97 ALA A O 1
ATOM 709 N N . ALA A 1 98 ? 8.371 3.374 20.771 1.00 73.00 98 ALA A N 1
ATOM 710 C CA . ALA A 1 98 ? 8.621 3.323 19.341 1.00 73.00 98 ALA A CA 1
ATOM 711 C C . ALA A 1 98 ? 8.461 1.879 18.817 1.00 73.00 98 ALA A C 1
ATOM 713 O O . ALA A 1 98 ? 9.316 1.371 18.101 1.00 73.00 98 ALA A O 1
ATOM 714 N N . THR A 1 99 ? 7.387 1.182 19.212 1.00 81.31 99 THR A N 1
ATOM 715 C CA . THR A 1 99 ? 7.051 -0.127 18.647 1.00 81.31 99 THR A CA 1
ATOM 716 C C . THR A 1 99 ? 6.661 0.093 17.194 1.00 81.31 99 THR A C 1
ATOM 718 O O . THR A 1 99 ? 5.658 0.751 16.911 1.00 81.31 99 THR A O 1
ATOM 721 N N . GLY A 1 100 ? 7.515 -0.381 16.294 1.00 90.94 100 GLY A N 1
ATOM 722 C CA . GLY A 1 100 ? 7.296 -0.326 14.860 1.00 90.94 100 GLY A CA 1
ATOM 723 C C . GLY A 1 100 ? 6.317 -1.379 14.360 1.00 90.94 100 GLY A C 1
ATOM 724 O O . GLY A 1 100 ? 5.676 -2.077 15.144 1.00 90.94 100 GLY A O 1
ATOM 725 N N . TYR A 1 101 ? 6.242 -1.506 13.041 1.00 95.50 101 TYR A N 1
ATOM 726 C CA . TYR A 1 101 ? 5.529 -2.590 12.371 1.00 95.50 101 TYR A CA 1
ATOM 727 C C . TYR A 1 101 ? 6.339 -3.098 11.180 1.00 95.50 101 TYR A C 1
ATOM 729 O O . TYR A 1 101 ? 7.121 -2.362 10.571 1.00 95.50 101 TYR A O 1
ATOM 737 N N . GLU A 1 102 ? 6.126 -4.364 10.842 1.00 95.94 102 GLU A N 1
ATOM 738 C CA . GLU A 1 102 ? 6.722 -4.987 9.665 1.00 95.94 102 GLU A CA 1
ATOM 739 C C . GLU A 1 102 ? 6.029 -4.499 8.385 1.00 95.94 102 GLU A C 1
ATOM 741 O O . GLU A 1 102 ? 4.798 -4.388 8.330 1.00 95.94 102 GLU A O 1
ATOM 746 N N . SER A 1 103 ? 6.823 -4.217 7.350 1.00 98.06 103 SER A N 1
ATOM 747 C CA . SER A 1 103 ? 6.332 -3.807 6.037 1.00 98.06 103 SER A CA 1
ATOM 748 C C . SER A 1 103 ? 6.907 -4.709 4.947 1.00 98.06 103 SER A C 1
ATOM 750 O O . SER A 1 103 ? 8.034 -4.515 4.507 1.00 98.06 103 SER A O 1
ATOM 752 N N . ILE A 1 104 ? 6.116 -5.682 4.498 1.00 98.00 104 ILE A N 1
ATOM 753 C CA . ILE A 1 104 ? 6.508 -6.692 3.510 1.00 98.00 104 ILE A CA 1
ATOM 754 C C . ILE A 1 104 ? 6.334 -6.124 2.092 1.00 98.00 104 ILE A C 1
ATOM 756 O O . ILE A 1 104 ? 5.198 -5.829 1.706 1.00 98.00 104 ILE A O 1
ATOM 760 N N . PRO A 1 105 ? 7.407 -5.981 1.297 1.00 97.56 105 PRO A N 1
ATOM 761 C CA . PRO A 1 105 ? 7.321 -5.464 -0.062 1.00 97.56 105 PRO A CA 1
ATOM 762 C C . PRO A 1 105 ? 7.153 -6.587 -1.103 1.00 97.56 105 PRO A C 1
ATOM 764 O O . PRO A 1 105 ? 7.335 -7.768 -0.811 1.00 97.56 105 PRO A O 1
ATOM 767 N N . GLY A 1 106 ? 6.911 -6.215 -2.362 1.00 95.62 106 GLY A N 1
ATOM 768 C CA . GLY A 1 106 ? 7.145 -7.092 -3.513 1.00 95.62 106 GLY A CA 1
ATOM 769 C C . GLY A 1 106 ? 5.961 -7.957 -3.958 1.00 95.62 106 GLY A C 1
ATOM 770 O O . GLY A 1 106 ? 6.074 -8.663 -4.959 1.00 95.62 106 GLY A O 1
ATOM 771 N N . ILE A 1 107 ? 4.816 -7.906 -3.272 1.00 96.31 107 ILE A N 1
ATOM 772 C CA . ILE A 1 107 ? 3.656 -8.752 -3.597 1.00 96.31 107 ILE A CA 1
ATOM 773 C C . ILE A 1 107 ? 2.861 -8.154 -4.762 1.00 96.31 107 ILE A C 1
ATOM 775 O O . ILE A 1 107 ? 2.248 -7.101 -4.612 1.00 96.31 107 ILE A O 1
ATOM 779 N N . LEU A 1 108 ? 2.840 -8.827 -5.918 1.00 96.25 108 LEU A N 1
ATOM 780 C CA . LEU A 1 108 ? 2.269 -8.287 -7.168 1.00 96.25 108 LEU A CA 1
ATOM 781 C C . LEU A 1 108 ? 2.891 -6.927 -7.553 1.00 96.25 108 LEU A C 1
ATOM 783 O O . LEU A 1 108 ? 2.219 -5.973 -7.962 1.00 96.25 108 LEU A O 1
ATOM 787 N N . ARG A 1 109 ? 4.212 -6.809 -7.357 1.00 96.31 109 ARG A N 1
ATOM 788 C CA . ARG A 1 109 ? 4.974 -5.576 -7.597 1.00 96.31 109 ARG A CA 1
ATOM 789 C C . ARG A 1 109 ? 4.880 -5.103 -9.043 1.00 96.31 109 ARG A C 1
ATOM 791 O O . ARG A 1 109 ? 4.679 -3.908 -9.271 1.00 96.31 109 ARG A O 1
ATOM 798 N N . LYS A 1 110 ? 5.020 -6.011 -10.012 1.00 96.06 110 LYS A N 1
ATOM 799 C CA . LYS A 1 110 ? 4.980 -5.667 -11.440 1.00 96.06 110 LYS A CA 1
ATOM 800 C C . LYS A 1 110 ? 3.601 -5.141 -11.840 1.00 96.06 110 LYS A C 1
ATOM 802 O O . LYS A 1 110 ? 3.514 -4.123 -12.522 1.00 96.06 110 LYS A O 1
ATOM 807 N N . GLU A 1 111 ? 2.528 -5.751 -11.342 1.00 97.19 111 GLU A N 1
ATOM 808 C CA . GLU A 1 111 ? 1.145 -5.310 -11.545 1.00 97.19 111 GLU A CA 1
ATOM 809 C C . GLU A 1 111 ? 0.927 -3.896 -10.991 1.00 97.19 111 GLU A C 1
ATOM 811 O O . GLU A 1 111 ? 0.376 -3.032 -11.679 1.00 97.19 111 GLU A O 1
ATOM 816 N N . ALA A 1 112 ? 1.409 -3.627 -9.773 1.00 97.25 112 ALA A N 1
ATOM 817 C CA . ALA A 1 112 ? 1.324 -2.304 -9.160 1.00 97.25 112 ALA A CA 1
ATOM 818 C C . ALA A 1 112 ? 2.088 -1.234 -9.966 1.00 97.25 112 ALA A C 1
ATOM 820 O O . ALA A 1 112 ? 1.550 -0.150 -10.218 1.00 97.25 112 ALA A O 1
ATOM 821 N N . ILE A 1 113 ? 3.301 -1.552 -10.441 1.00 96.50 113 ILE A N 1
ATOM 822 C CA . ILE A 1 113 ? 4.084 -0.671 -11.326 1.00 96.50 113 ILE A CA 1
ATOM 823 C C . ILE A 1 113 ? 3.319 -0.404 -12.625 1.00 96.50 113 ILE A C 1
ATOM 825 O O . ILE A 1 113 ? 3.212 0.749 -13.051 1.00 96.50 113 ILE A O 1
ATOM 829 N N . MET A 1 114 ? 2.748 -1.438 -13.248 1.00 96.44 114 MET A N 1
ATOM 830 C CA . MET A 1 114 ? 2.000 -1.283 -14.494 1.00 96.44 114 MET A CA 1
ATOM 831 C C . MET A 1 114 ? 0.758 -0.404 -14.322 1.00 96.44 114 MET A C 1
ATOM 833 O O . MET A 1 114 ? 0.516 0.470 -15.157 1.00 96.44 114 MET A O 1
ATOM 837 N N . LEU A 1 115 ? 0.016 -0.543 -13.219 1.00 96.88 115 LEU A N 1
ATOM 838 C CA . LEU A 1 115 ? -1.110 0.342 -12.903 1.00 96.88 115 LEU A CA 1
ATOM 839 C C . LEU A 1 115 ? -0.671 1.808 -12.735 1.00 96.88 115 LEU A C 1
ATOM 841 O O . LEU A 1 115 ? -1.349 2.711 -13.238 1.00 96.88 115 LEU A O 1
ATOM 845 N N . LEU A 1 116 ? 0.479 2.068 -12.101 1.00 95.31 116 LEU A N 1
ATOM 846 C CA . LEU A 1 116 ? 1.050 3.419 -12.011 1.00 95.31 116 LEU A CA 1
ATOM 847 C C . LEU A 1 116 ? 1.463 3.966 -13.382 1.00 95.31 116 LEU A C 1
ATOM 849 O O . LEU A 1 116 ? 1.164 5.119 -13.704 1.00 95.31 116 LEU A O 1
ATOM 853 N N . ARG A 1 117 ? 2.108 3.151 -14.223 1.00 94.31 117 ARG A N 1
ATOM 854 C CA . ARG A 1 117 ? 2.470 3.539 -15.594 1.00 94.31 117 ARG A CA 1
ATOM 855 C C . ARG A 1 117 ? 1.226 3.883 -16.416 1.00 94.31 117 ARG A C 1
ATOM 857 O O . ARG A 1 117 ? 1.192 4.945 -17.041 1.00 94.31 117 ARG A O 1
A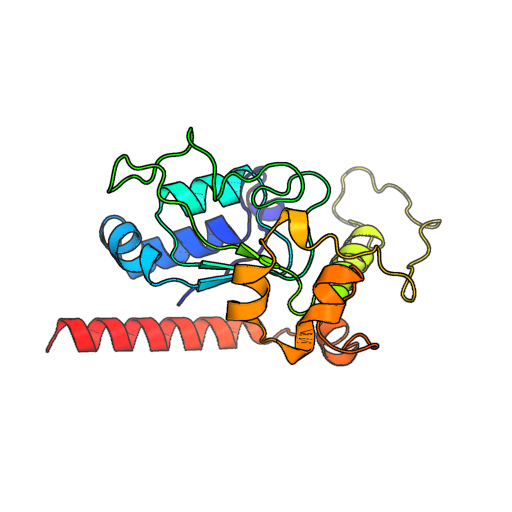TOM 864 N N . TYR A 1 118 ? 0.169 3.070 -16.331 1.00 93.62 118 TYR A N 1
ATOM 865 C CA . TYR A 1 118 ? -1.125 3.375 -16.946 1.00 93.62 118 TYR A CA 1
ATOM 866 C C . TYR A 1 118 ? -1.697 4.704 -16.450 1.00 93.62 118 TYR A C 1
ATOM 868 O O . TYR A 1 118 ? -2.137 5.519 -17.260 1.00 93.62 118 TYR A O 1
ATOM 876 N N . PHE A 1 119 ? -1.648 4.971 -15.144 1.00 90.56 119 PHE A N 1
ATOM 877 C CA . PHE A 1 119 ? -2.086 6.247 -14.578 1.00 90.56 119 PHE A CA 1
ATOM 878 C C . PHE A 1 119 ? -1.277 7.443 -15.112 1.00 90.56 119 PHE A C 1
ATOM 880 O O . PHE A 1 119 ? -1.847 8.484 -15.447 1.00 90.56 119 PHE A O 1
ATOM 887 N N . TYR A 1 120 ? 0.047 7.313 -15.242 1.00 84.50 120 TYR A N 1
ATOM 888 C CA . TYR A 1 120 ? 0.896 8.404 -15.723 1.00 84.50 120 TYR A CA 1
ATOM 889 C C . TYR A 1 120 ? 0.779 8.676 -17.218 1.00 84.50 120 TYR A C 1
ATOM 891 O O . TYR A 1 120 ? 0.961 9.838 -17.603 1.00 84.50 120 TYR A O 1
ATOM 899 N N . VAL A 1 121 ? 0.488 7.662 -18.034 1.00 86.12 121 VAL A N 1
ATOM 900 C CA . VAL A 1 121 ? 0.217 7.815 -19.472 1.00 86.12 121 VAL A CA 1
ATOM 901 C C . VAL A 1 121 ? -1.197 8.345 -19.701 1.00 86.12 121 VAL A C 1
ATOM 903 O O . VAL A 1 121 ? -1.379 9.232 -20.533 1.00 86.12 121 VAL A O 1
ATOM 906 N N . ARG A 1 122 ? -2.186 7.904 -18.907 1.00 82.62 122 ARG A N 1
ATOM 907 C CA . ARG A 1 122 ? -3.555 8.431 -18.978 1.00 82.62 122 ARG A CA 1
ATOM 908 C C . ARG A 1 122 ? -3.566 9.951 -18.803 1.00 82.62 122 ARG A C 1
ATOM 910 O O . ARG A 1 122 ? -2.923 10.534 -17.916 1.00 82.62 122 ARG A O 1
ATOM 917 N N . GLN A 1 123 ? -4.298 10.615 -19.688 1.00 68.12 123 GLN A N 1
ATOM 918 C CA . GLN A 1 123 ? -4.516 12.048 -19.615 1.00 68.12 123 GLN A CA 1
ATOM 919 C C . GLN A 1 123 ? -5.572 12.328 -18.546 1.00 68.12 123 GLN A C 1
ATOM 921 O O . GLN A 1 123 ? -6.603 11.663 -18.482 1.00 68.12 123 GLN A O 1
ATOM 926 N N . ASN A 1 124 ? -5.309 13.303 -17.676 1.00 70.81 124 ASN A N 1
ATOM 927 C CA . ASN A 1 124 ? -6.340 13.784 -16.769 1.00 70.81 124 ASN A CA 1
ATOM 928 C C . ASN A 1 124 ? -7.212 14.781 -17.538 1.00 70.81 124 ASN A C 1
ATOM 930 O O . ASN A 1 124 ? -6.875 15.961 -17.614 1.00 70.81 124 ASN A O 1
ATOM 934 N N . GLU A 1 125 ? -8.309 14.300 -18.120 1.00 69.31 125 GLU A N 1
ATOM 935 C CA . GLU A 1 125 ? -9.274 15.124 -18.866 1.00 69.31 125 GLU A CA 1
ATOM 936 C C . GLU A 1 125 ? -9.931 16.207 -17.996 1.00 69.31 125 GLU A C 1
ATOM 938 O O . GLU A 1 125 ? -10.434 17.198 -18.513 1.00 69.31 125 GLU A O 1
ATOM 943 N N . LYS A 1 126 ? -9.883 16.060 -16.664 1.00 68.38 126 LYS A N 1
ATOM 944 C CA . LYS A 1 126 ? -10.420 17.031 -15.701 1.00 68.38 126 LYS A CA 1
ATOM 945 C C . LYS A 1 126 ? -9.405 18.099 -15.275 1.00 68.38 126 LYS A C 1
ATOM 947 O O . LYS A 1 126 ? -9.728 18.946 -14.445 1.00 68.38 126 LYS A O 1
ATOM 952 N N . ALA A 1 127 ? -8.171 18.063 -15.784 1.00 67.25 127 ALA A N 1
ATOM 953 C CA . ALA A 1 127 ? -7.171 19.075 -15.456 1.00 67.25 127 ALA A CA 1
ATOM 954 C C . ALA A 1 127 ? -7.527 20.425 -16.121 1.00 67.25 127 ALA A C 1
ATOM 956 O O . ALA A 1 127 ? -7.744 20.444 -17.331 1.00 67.25 127 ALA A O 1
ATOM 957 N N . PRO A 1 128 ? -7.496 21.567 -15.395 1.00 71.69 128 PRO A N 1
ATOM 958 C CA . PRO A 1 128 ? -7.857 22.884 -15.947 1.00 71.69 128 PRO A CA 1
ATOM 959 C C . PRO A 1 128 ? -7.039 23.288 -17.180 1.00 71.69 128 PRO A C 1
ATOM 961 O O . PRO A 1 128 ? -7.508 24.026 -18.040 1.00 71.69 128 PRO A O 1
ATOM 964 N N . LYS A 1 129 ? -5.792 22.810 -17.252 1.00 73.44 129 LYS A N 1
ATOM 965 C CA . LYS A 1 129 ? -4.920 22.913 -18.422 1.00 73.44 129 LYS A CA 1
ATOM 966 C C . LYS A 1 129 ? -4.385 21.515 -18.735 1.00 73.44 129 LYS A C 1
ATOM 968 O O . LYS A 1 129 ? -3.443 21.077 -18.062 1.00 73.44 129 LYS A O 1
ATOM 973 N N . PRO A 1 130 ? -4.968 20.798 -19.709 1.00 65.50 130 PRO A N 1
ATOM 974 C CA . PRO A 1 130 ? -4.462 19.499 -20.119 1.00 65.50 130 PRO A CA 1
ATOM 975 C C . PRO A 1 130 ? -3.032 19.665 -20.641 1.00 65.50 130 PRO A C 1
ATOM 977 O O . PRO A 1 130 ? -2.792 20.395 -21.598 1.00 65.50 130 PRO A O 1
ATOM 980 N N . ARG A 1 131 ? -2.058 19.006 -20.009 1.00 64.62 131 ARG A N 1
ATOM 981 C CA . ARG A 1 131 ? -0.729 18.854 -20.612 1.00 64.62 131 ARG A CA 1
ATOM 982 C C . ARG A 1 131 ? -0.796 17.679 -21.580 1.00 64.62 131 ARG A C 1
ATOM 984 O O . ARG A 1 131 ? -1.209 16.597 -21.158 1.00 64.62 131 ARG A O 1
ATOM 991 N N . SER A 1 132 ? -0.399 17.890 -22.838 1.00 65.06 132 SER A N 1
ATOM 992 C CA . SER A 1 132 ? -0.216 16.777 -23.773 1.00 65.06 132 SER A CA 1
ATOM 993 C C . SER A 1 132 ? 0.789 15.794 -23.178 1.00 65.06 132 SER A C 1
ATOM 995 O O . SER A 1 132 ? 1.829 16.193 -22.649 1.00 65.06 132 SER A O 1
ATOM 997 N N . LYS A 1 133 ? 0.444 14.510 -23.223 1.00 67.88 133 LYS A N 1
ATOM 998 C CA . LYS A 1 133 ? 1.319 13.400 -22.835 1.00 67.88 133 LYS A CA 1
ATOM 999 C C . LYS A 1 133 ? 1.594 12.471 -24.024 1.00 67.88 133 LYS A C 1
ATOM 1001 O O . LYS A 1 133 ? 1.983 11.332 -23.798 1.00 67.88 133 LYS A O 1
ATOM 1006 N N . SER A 1 134 ? 1.383 12.955 -25.253 1.00 63.09 134 SER A N 1
ATOM 1007 C CA . SER A 1 134 ? 1.508 12.196 -26.509 1.00 63.09 134 SER A CA 1
ATOM 1008 C C . SER A 1 134 ? 2.829 11.441 -26.645 1.00 63.09 134 SER A C 1
ATOM 1010 O O . SER A 1 134 ? 2.849 10.349 -27.195 1.00 63.09 134 SER A O 1
ATOM 1012 N N . ASP A 1 135 ? 3.906 11.992 -26.089 1.00 68.94 135 ASP A N 1
ATOM 1013 C CA . ASP A 1 135 ? 5.258 11.458 -26.274 1.00 68.94 135 ASP A CA 1
ATOM 1014 C C . ASP A 1 135 ? 5.619 10.388 -25.226 1.00 68.94 135 ASP A C 1
ATOM 1016 O O . ASP A 1 135 ? 6.714 9.828 -25.242 1.00 68.94 135 ASP A O 1
ATOM 1020 N N . ARG A 1 136 ? 4.718 10.099 -24.273 1.00 76.94 136 ARG A N 1
ATOM 1021 C CA . ARG A 1 136 ? 4.954 9.082 -23.242 1.00 76.94 136 ARG A CA 1
ATOM 1022 C C . ARG A 1 136 ? 4.626 7.700 -23.785 1.00 76.94 136 ARG A C 1
ATOM 1024 O O . ARG A 1 136 ? 3.468 7.289 -23.799 1.00 76.94 136 ARG A O 1
ATOM 1031 N N . VAL A 1 137 ? 5.666 6.969 -24.165 1.00 81.56 137 VAL A N 1
ATOM 1032 C CA . VAL A 1 137 ? 5.567 5.548 -24.503 1.00 81.56 137 VAL A CA 1
ATOM 1033 C C . VAL A 1 137 ? 5.399 4.737 -23.220 1.00 81.56 137 VAL A C 1
ATOM 1035 O O . VAL A 1 137 ? 6.113 4.939 -22.237 1.00 81.56 137 VAL A O 1
ATOM 1038 N N . LEU A 1 138 ? 4.419 3.837 -23.220 1.00 88.81 138 LEU A N 1
ATOM 1039 C CA . LEU A 1 138 ? 4.202 2.913 -22.119 1.00 88.81 138 LEU A CA 1
ATOM 1040 C C . LEU A 1 138 ? 5.200 1.754 -22.216 1.00 88.81 138 LEU A C 1
ATOM 1042 O O . LEU A 1 138 ? 5.079 0.915 -23.102 1.00 88.81 138 LEU A O 1
ATOM 1046 N N . ASP A 1 139 ? 6.133 1.688 -21.274 1.00 92.25 139 ASP A N 1
ATOM 1047 C CA . ASP A 1 139 ? 7.024 0.540 -21.108 1.00 92.25 139 ASP A CA 1
ATOM 1048 C C . ASP A 1 139 ? 6.299 -0.607 -20.382 1.00 92.25 139 ASP A C 1
ATOM 1050 O O . ASP A 1 139 ? 5.791 -0.422 -19.268 1.00 92.25 139 ASP A O 1
ATOM 1054 N N . LYS A 1 140 ? 6.234 -1.778 -21.022 1.00 92.62 140 LYS A N 1
ATOM 1055 C CA . LYS A 1 140 ? 5.615 -3.002 -20.489 1.00 92.62 140 LYS A CA 1
ATOM 1056 C C . LYS A 1 140 ? 6.630 -4.095 -20.136 1.00 92.62 140 LYS A C 1
ATOM 1058 O O . LYS A 1 140 ? 6.236 -5.077 -19.513 1.00 92.62 140 LYS A O 1
ATOM 1063 N N . ASP A 1 141 ? 7.896 -3.915 -20.501 1.00 90.50 141 ASP A N 1
ATOM 1064 C CA . ASP A 1 141 ? 8.883 -4.997 -20.534 1.00 90.50 141 ASP A CA 1
ATOM 1065 C C . ASP A 1 141 ? 9.953 -4.829 -19.458 1.00 90.50 141 ASP A C 1
ATOM 1067 O O . ASP A 1 141 ? 10.416 -5.812 -18.878 1.00 90.50 141 ASP A O 1
ATOM 1071 N N . THR A 1 142 ? 10.344 -3.587 -19.152 1.00 92.44 142 THR A N 1
ATOM 1072 C CA . THR A 1 142 ? 11.399 -3.343 -18.165 1.00 92.44 142 THR A CA 1
ATOM 1073 C C . THR A 1 142 ? 10.817 -3.015 -16.799 1.00 92.44 142 THR A C 1
ATOM 1075 O O . THR A 1 142 ? 9.834 -2.280 -16.679 1.00 92.44 142 THR A O 1
ATOM 1078 N N . PHE A 1 143 ? 11.441 -3.532 -15.744 1.00 93.25 143 PHE A N 1
ATOM 1079 C CA . PHE A 1 143 ? 11.119 -3.207 -14.357 1.00 93.25 143 PHE A CA 1
ATOM 1080 C C . PHE A 1 143 ? 12.420 -2.865 -13.625 1.00 93.25 143 PHE A C 1
ATOM 1082 O O . PHE A 1 143 ? 13.433 -3.526 -13.864 1.00 93.25 143 PHE A O 1
ATOM 1089 N N . PRO A 1 144 ? 12.431 -1.839 -12.754 1.00 93.12 144 PRO A N 1
ATOM 1090 C CA . PRO A 1 144 ? 13.622 -1.522 -11.977 1.00 93.12 144 PRO A CA 1
ATOM 1091 C C . PRO A 1 144 ? 14.001 -2.703 -11.067 1.00 93.12 144 PRO A C 1
ATOM 1093 O O . PRO A 1 144 ? 13.121 -3.492 -10.704 1.00 93.12 144 PRO A O 1
ATOM 1096 N N . PRO A 1 145 ? 15.275 -2.833 -10.661 1.00 93.12 145 PRO A N 1
ATOM 1097 C CA . PRO A 1 145 ? 15.675 -3.848 -9.692 1.00 93.12 145 PRO A CA 1
ATOM 1098 C C . PRO A 1 145 ? 14.953 -3.649 -8.352 1.00 93.12 145 PRO A C 1
ATOM 1100 O O . PRO A 1 145 ? 14.551 -2.538 -7.992 1.00 93.12 145 PRO A O 1
ATOM 1103 N N . MET A 1 146 ? 14.758 -4.740 -7.616 1.00 93.38 146 MET A N 1
ATOM 1104 C CA . MET A 1 146 ? 14.124 -4.734 -6.302 1.00 93.38 146 MET A CA 1
ATOM 1105 C C . MET A 1 146 ? 15.189 -4.687 -5.205 1.00 93.38 146 MET A C 1
ATOM 1107 O O . MET A 1 146 ? 15.818 -5.687 -4.881 1.00 93.38 146 MET A O 1
ATOM 1111 N N . GLU A 1 147 ? 15.384 -3.520 -4.599 1.00 94.44 147 GLU A N 1
ATOM 1112 C CA . GLU A 1 147 ? 16.309 -3.347 -3.475 1.00 94.44 147 GLU A CA 1
ATOM 1113 C C . GLU A 1 147 ? 15.664 -3.794 -2.150 1.00 94.44 147 GLU A C 1
ATOM 1115 O O . GLU A 1 147 ? 15.239 -2.971 -1.340 1.00 94.44 147 GLU A O 1
ATOM 1120 N N . TRP A 1 148 ? 15.562 -5.109 -1.930 1.00 96.62 148 TRP A N 1
ATOM 1121 C CA . TRP A 1 148 ? 14.900 -5.707 -0.758 1.00 96.62 148 TRP A CA 1
ATOM 1122 C C . TRP A 1 148 ? 15.386 -5.160 0.589 1.00 96.62 148 TRP A C 1
ATOM 1124 O O . TRP A 1 148 ? 14.570 -4.882 1.470 1.00 96.62 148 TRP A O 1
ATOM 1134 N N . SER A 1 149 ? 16.696 -4.940 0.712 1.00 95.94 149 SER A N 1
ATOM 1135 C CA . SER A 1 149 ? 17.355 -4.475 1.937 1.00 95.94 149 SER A CA 1
ATOM 1136 C C . SER A 1 149 ? 16.911 -3.087 2.409 1.00 95.94 149 SER A C 1
ATOM 1138 O O . SER A 1 149 ? 17.139 -2.749 3.569 1.00 95.94 149 SER A O 1
ATOM 1140 N N . LYS A 1 150 ? 16.255 -2.286 1.554 1.00 95.50 150 LYS A N 1
ATOM 1141 C CA . LYS A 1 150 ? 15.638 -1.010 1.960 1.00 95.50 150 LYS A CA 1
ATOM 1142 C C . LYS A 1 150 ? 14.434 -1.199 2.882 1.00 95.50 150 LYS A C 1
ATOM 1144 O O . LYS A 1 150 ? 14.118 -0.298 3.654 1.00 95.50 150 LYS A O 1
ATOM 1149 N N . TYR A 1 151 ? 13.749 -2.335 2.781 1.00 96.25 151 TYR A N 1
ATOM 1150 C CA . TYR A 1 151 ? 12.454 -2.555 3.427 1.00 96.25 151 TYR A CA 1
ATOM 1151 C C . TYR A 1 151 ? 12.527 -3.597 4.538 1.00 96.25 151 TYR A C 1
ATOM 1153 O O . TYR A 1 151 ? 11.928 -3.408 5.593 1.00 96.25 151 TYR A O 1
ATOM 1161 N N . ILE A 1 152 ? 13.243 -4.698 4.294 1.00 95.50 152 ILE A N 1
ATOM 1162 C CA . ILE A 1 152 ? 13.331 -5.841 5.207 1.00 95.50 152 ILE A CA 1
ATOM 1163 C C . ILE A 1 152 ? 14.744 -6.423 5.196 1.00 95.50 152 ILE A C 1
ATOM 1165 O O . ILE A 1 152 ? 15.413 -6.433 4.164 1.00 95.50 152 ILE A O 1
ATOM 1169 N N . GLY A 1 153 ? 15.201 -6.900 6.355 1.00 95.69 153 GLY A N 1
ATOM 1170 C CA . GLY A 1 153 ? 16.472 -7.617 6.473 1.00 95.69 153 GLY A CA 1
ATOM 1171 C C . GLY A 1 153 ? 16.376 -9.047 5.937 1.00 95.69 153 GLY A C 1
ATOM 1172 O O . GLY A 1 153 ? 15.284 -9.599 5.824 1.00 95.69 153 GLY A O 1
ATOM 1173 N N . GLU A 1 154 ? 17.522 -9.665 5.646 1.00 96.31 154 GLU A N 1
ATOM 1174 C CA . GLU A 1 154 ? 17.586 -11.016 5.067 1.00 96.31 154 GLU A CA 1
ATOM 1175 C C . GLU A 1 154 ? 16.912 -12.070 5.959 1.00 96.31 154 GLU A C 1
ATOM 1177 O O . GLU A 1 154 ? 16.170 -12.904 5.459 1.00 96.31 154 GLU A O 1
ATOM 1182 N N . GLU A 1 155 ? 17.114 -12.018 7.277 1.00 95.94 155 GLU A N 1
ATOM 1183 C CA . GLU A 1 155 ? 16.484 -12.951 8.221 1.00 95.94 155 GLU A CA 1
ATOM 1184 C C . GLU A 1 155 ? 14.951 -12.868 8.156 1.00 95.94 155 GLU A C 1
ATOM 1186 O O . GLU A 1 155 ? 14.298 -13.862 7.855 1.00 95.94 155 GLU A O 1
ATOM 1191 N N . SER A 1 156 ? 14.389 -11.663 8.300 1.00 94.62 156 SER A N 1
ATOM 1192 C CA . SER A 1 156 ? 12.943 -11.418 8.172 1.00 94.62 156 SER A CA 1
ATOM 1193 C C . SER A 1 156 ? 12.416 -11.780 6.776 1.00 94.62 156 SER A C 1
ATOM 1195 O O . SER A 1 156 ? 11.322 -12.328 6.647 1.00 94.62 156 SER A O 1
ATOM 1197 N N . PHE A 1 157 ? 13.191 -11.558 5.710 1.00 96.62 157 PHE A N 1
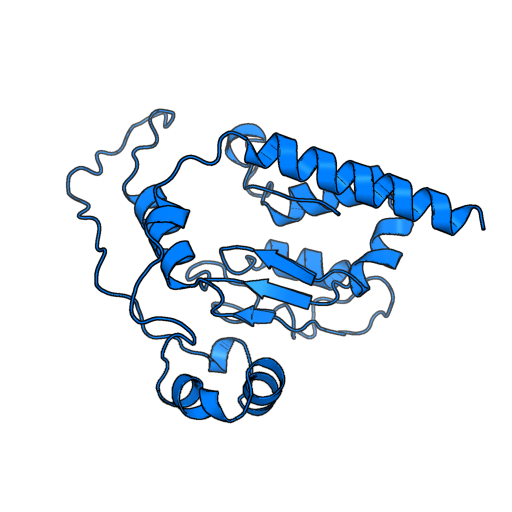ATOM 1198 C CA . PHE A 1 157 ? 12.833 -12.031 4.371 1.00 96.62 157 PHE A CA 1
ATOM 1199 C C . PHE A 1 157 ? 12.688 -13.560 4.337 1.00 96.62 157 PHE A C 1
ATOM 1201 O O . PHE A 1 157 ? 11.692 -14.076 3.830 1.00 96.62 157 PHE A O 1
ATOM 1208 N N . LEU A 1 158 ? 13.653 -14.294 4.895 1.00 96.75 158 LEU A N 1
ATOM 1209 C CA . LEU A 1 158 ? 13.633 -15.758 4.917 1.00 96.75 158 LEU A CA 1
ATOM 1210 C C . LEU A 1 158 ? 12.515 -16.303 5.815 1.00 96.75 158 LEU A C 1
ATOM 1212 O O . LEU A 1 158 ? 11.917 -17.317 5.468 1.00 96.75 158 LEU A O 1
ATOM 1216 N N . GLU A 1 159 ? 12.184 -15.619 6.910 1.00 96.38 159 GLU A N 1
ATOM 1217 C CA . GLU A 1 159 ? 11.031 -15.954 7.755 1.00 96.38 159 GLU A CA 1
ATOM 1218 C C . GLU A 1 159 ? 9.696 -15.787 7.014 1.00 96.38 159 GLU A C 1
ATOM 1220 O O . GLU A 1 159 ? 8.796 -16.613 7.167 1.00 96.38 159 GLU A O 1
ATOM 1225 N N . ASN A 1 160 ? 9.562 -14.742 6.190 1.00 94.62 160 ASN A N 1
ATOM 1226 C CA . ASN A 1 160 ? 8.323 -14.457 5.464 1.00 94.62 160 ASN A CA 1
ATOM 1227 C C . ASN A 1 160 ? 8.138 -15.311 4.205 1.00 94.62 160 ASN A C 1
ATOM 1229 O O . ASN A 1 160 ? 7.008 -15.677 3.880 1.00 94.62 160 ASN A O 1
ATOM 1233 N N . PHE A 1 161 ? 9.220 -15.598 3.476 1.00 94.81 161 PHE A N 1
ATOM 1234 C CA . PHE A 1 161 ? 9.146 -16.234 2.156 1.00 94.81 161 PHE A CA 1
ATOM 1235 C C . PHE A 1 161 ? 9.718 -17.651 2.119 1.00 94.81 161 PHE A C 1
ATOM 1237 O O . PHE A 1 161 ? 9.288 -18.459 1.301 1.00 94.81 161 PHE A O 1
ATOM 1244 N N . GLY A 1 162 ? 10.641 -17.982 3.020 1.00 95.31 162 GLY A N 1
ATOM 1245 C CA . GLY A 1 162 ? 11.330 -19.266 3.065 1.00 95.31 162 GLY A CA 1
ATOM 1246 C C . GLY A 1 162 ? 12.706 -19.249 2.396 1.00 95.31 162 GLY A C 1
ATOM 1247 O O . GLY A 1 162 ? 13.035 -18.392 1.571 1.00 95.31 162 GLY A O 1
ATOM 1248 N N . HIS A 1 163 ? 13.526 -20.241 2.751 1.00 95.25 163 HIS A N 1
ATOM 1249 C CA . HIS A 1 163 ? 14.919 -20.334 2.305 1.00 95.25 163 HIS A CA 1
ATOM 1250 C C . HIS A 1 163 ? 15.088 -20.535 0.795 1.00 95.25 163 HIS A C 1
ATOM 1252 O O . HIS A 1 163 ? 16.081 -20.064 0.236 1.00 95.25 163 HIS A O 1
ATOM 1258 N N . ASP A 1 164 ? 14.106 -21.144 0.129 1.00 94.31 164 ASP A N 1
ATOM 1259 C CA . ASP A 1 164 ? 14.121 -21.364 -1.322 1.00 94.31 164 ASP A CA 1
ATOM 1260 C C . ASP A 1 164 ? 14.163 -20.045 -2.113 1.00 94.31 164 ASP A C 1
ATOM 1262 O O . ASP A 1 164 ? 14.655 -20.002 -3.240 1.00 94.31 164 ASP A O 1
ATOM 1266 N N . TYR A 1 165 ? 13.720 -18.939 -1.504 1.00 93.19 165 TYR A N 1
ATOM 1267 C CA . TYR A 1 165 ? 13.670 -17.626 -2.141 1.00 93.19 165 TYR A CA 1
ATOM 1268 C C . TYR A 1 165 ? 14.891 -16.742 -1.851 1.00 93.19 165 TYR A C 1
ATOM 1270 O O . TYR A 1 165 ? 14.952 -15.599 -2.308 1.00 93.19 165 TYR A O 1
ATOM 1278 N N . LYS A 1 166 ? 15.904 -17.246 -1.133 1.00 94.44 166 LYS A N 1
ATOM 1279 C CA . LYS A 1 166 ? 17.090 -16.465 -0.735 1.00 94.44 166 LYS A CA 1
ATOM 1280 C C . LYS A 1 166 ? 17.793 -15.773 -1.910 1.00 94.44 166 LYS A C 1
ATOM 1282 O O . LYS A 1 166 ? 18.252 -14.638 -1.782 1.00 94.44 166 LYS A O 1
ATOM 1287 N N . ALA A 1 167 ? 17.868 -16.443 -3.061 1.00 94.25 167 ALA A N 1
ATOM 1288 C CA . ALA A 1 167 ? 18.515 -15.899 -4.253 1.00 94.25 167 ALA A CA 1
ATOM 1289 C C . ALA A 1 167 ? 17.847 -14.603 -4.747 1.00 94.25 167 ALA A C 1
ATOM 1291 O O . ALA A 1 167 ? 18.539 -13.718 -5.244 1.00 94.25 167 ALA A O 1
ATOM 1292 N N . TYR A 1 168 ? 16.531 -14.451 -4.564 1.00 94.31 168 TYR A N 1
ATOM 1293 C CA . TYR A 1 168 ? 15.798 -13.257 -4.993 1.00 94.31 168 TYR A CA 1
ATOM 1294 C C . TYR A 1 168 ? 16.191 -12.018 -4.190 1.00 94.31 168 TYR A C 1
ATOM 1296 O O . TYR A 1 168 ? 16.355 -10.942 -4.770 1.00 94.31 168 TYR A O 1
ATOM 1304 N N . TYR A 1 169 ? 16.417 -12.190 -2.884 1.00 95.19 169 TYR A N 1
ATOM 1305 C CA . TYR A 1 169 ? 16.917 -11.134 -2.006 1.00 95.19 169 TYR A CA 1
ATOM 1306 C C . TYR A 1 169 ? 18.307 -10.663 -2.445 1.00 95.19 169 TYR A C 1
ATOM 1308 O O . TYR A 1 169 ? 18.516 -9.474 -2.675 1.00 95.19 169 TYR A O 1
ATOM 1316 N N . ALA A 1 170 ? 19.240 -11.605 -2.622 1.00 92.94 170 ALA A N 1
ATOM 1317 C CA . ALA A 1 170 ? 20.625 -11.302 -2.982 1.00 92.94 170 ALA A CA 1
ATOM 1318 C C . ALA A 1 170 ? 20.757 -10.690 -4.387 1.00 92.94 170 ALA A C 1
ATOM 1320 O O . ALA A 1 170 ? 21.541 -9.764 -4.587 1.00 92.94 170 ALA A O 1
ATOM 1321 N N . ASN A 1 171 ? 19.973 -11.182 -5.350 1.00 93.88 171 ASN A N 1
ATOM 1322 C CA . ASN A 1 171 ? 20.030 -10.730 -6.741 1.00 93.88 171 ASN A CA 1
ATOM 1323 C C . ASN A 1 171 ? 19.168 -9.487 -7.014 1.00 93.88 171 ASN A C 1
ATOM 1325 O O . ASN A 1 171 ? 19.218 -8.947 -8.117 1.00 93.88 171 ASN A O 1
ATOM 1329 N N . GLY A 1 172 ? 18.349 -9.050 -6.054 1.00 93.62 172 GLY A N 1
ATOM 1330 C CA . GLY A 1 172 ? 17.451 -7.908 -6.222 1.00 93.62 172 GLY A CA 1
ATOM 1331 C C . GLY A 1 172 ? 16.352 -8.135 -7.264 1.00 93.62 172 GLY A C 1
ATOM 1332 O O . GLY A 1 172 ? 16.056 -7.247 -8.067 1.00 93.62 172 GLY A O 1
ATOM 1333 N N . THR A 1 173 ? 15.764 -9.334 -7.278 1.00 92.62 173 THR A N 1
ATOM 1334 C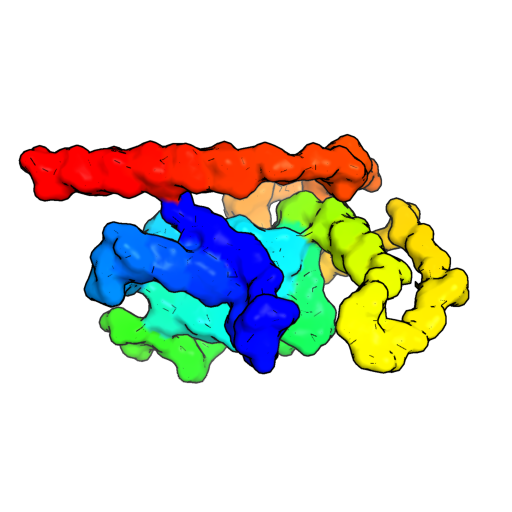 CA . THR A 1 173 ? 14.747 -9.761 -8.262 1.00 92.62 173 THR A CA 1
ATOM 1335 C C . THR A 1 173 ? 13.378 -9.978 -7.608 1.00 92.62 173 THR A C 1
ATOM 1337 O O . THR A 1 173 ? 13.279 -10.096 -6.386 1.00 92.62 173 THR A O 1
ATOM 1340 N N . ASP A 1 174 ? 12.307 -9.973 -8.405 1.00 91.69 174 ASP A N 1
ATOM 1341 C CA . ASP A 1 174 ? 10.928 -10.165 -7.932 1.00 91.69 174 ASP A CA 1
ATOM 1342 C C . ASP A 1 174 ? 10.659 -11.617 -7.493 1.00 91.69 174 ASP A C 1
ATOM 1344 O O . ASP A 1 174 ? 11.061 -12.551 -8.176 1.00 91.69 174 ASP A O 1
ATOM 1348 N N . LEU A 1 175 ? 9.928 -11.804 -6.386 1.00 82.19 175 LEU A N 1
ATOM 1349 C CA . LEU A 1 175 ? 9.677 -13.109 -5.744 1.00 82.19 175 LEU A CA 1
ATOM 1350 C C . LEU A 1 175 ? 8.799 -14.086 -6.540 1.00 82.19 175 LEU A C 1
ATOM 1352 O O . LEU A 1 175 ? 8.804 -15.283 -6.259 1.00 82.19 175 LEU A O 1
ATOM 1356 N N . PHE A 1 176 ? 8.014 -13.592 -7.497 1.00 73.19 176 PHE A N 1
ATOM 1357 C CA . PHE A 1 176 ? 7.015 -14.388 -8.201 1.00 73.19 176 PHE A CA 1
ATOM 1358 C C . PHE A 1 176 ? 6.936 -13.973 -9.666 1.00 73.19 176 PHE A C 1
ATOM 1360 O O . PHE A 1 176 ? 6.773 -12.791 -9.957 1.00 73.19 176 PHE A O 1
ATOM 1367 N N . ASN A 1 177 ? 6.949 -14.981 -10.542 1.00 63.84 177 ASN A N 1
ATOM 1368 C CA . ASN A 1 177 ? 6.602 -14.922 -11.960 1.00 63.84 177 ASN A CA 1
ATOM 1369 C C . ASN A 1 177 ? 7.477 -13.991 -12.827 1.00 63.84 177 ASN A C 1
ATOM 1371 O O . ASN A 1 177 ? 7.601 -12.782 -12.609 1.00 63.84 177 ASN A O 1
ATOM 1375 N N . ASP A 1 178 ? 8.004 -14.531 -13.924 1.00 67.69 178 ASP A N 1
ATOM 1376 C CA . ASP A 1 178 ? 8.634 -13.693 -14.948 1.00 67.69 178 ASP A CA 1
ATOM 1377 C C . ASP A 1 178 ? 7.601 -12.758 -15.603 1.00 67.69 178 ASP A C 1
ATOM 1379 O O . ASP A 1 178 ? 7.939 -11.634 -15.981 1.00 67.69 178 ASP A O 1
ATOM 1383 N N . ASN A 1 179 ? 6.323 -13.156 -15.614 1.00 85.50 179 ASN A N 1
ATOM 1384 C CA . ASN A 1 179 ? 5.258 -12.486 -16.356 1.00 85.50 179 ASN A CA 1
ATOM 1385 C C . ASN A 1 179 ? 4.246 -11.743 -15.474 1.00 85.50 179 ASN A C 1
ATOM 1387 O O . ASN A 1 179 ? 3.826 -12.234 -14.429 1.00 85.50 179 ASN A O 1
ATOM 1391 N N . VAL A 1 180 ? 3.807 -10.582 -15.964 1.00 93.25 180 VAL A N 1
ATOM 1392 C CA . VAL A 1 180 ? 2.720 -9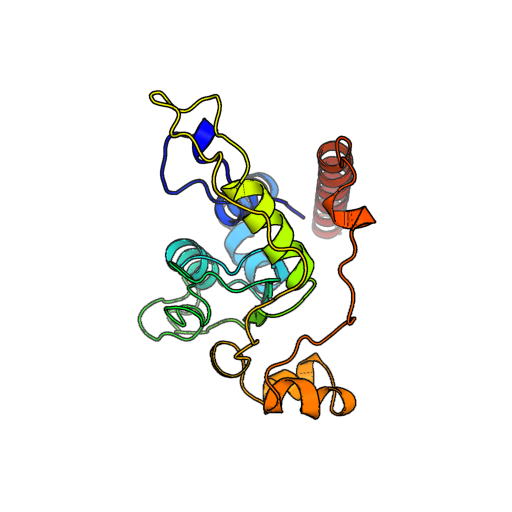.771 -15.391 1.00 93.25 180 VAL A CA 1
ATOM 1393 C C . VAL A 1 180 ? 1.369 -10.455 -15.609 1.00 93.25 180 VAL A C 1
ATOM 1395 O O . VAL A 1 180 ? 1.080 -10.911 -16.719 1.00 93.25 180 VAL A O 1
ATOM 1398 N N . ASP A 1 181 ? 0.498 -10.463 -14.598 1.00 95.06 181 ASP A N 1
ATOM 1399 C CA . ASP A 1 181 ? -0.908 -10.846 -14.774 1.00 95.06 181 ASP A CA 1
ATOM 1400 C C . ASP A 1 181 ? -1.700 -9.722 -15.466 1.00 95.06 181 ASP A C 1
ATOM 1402 O O . ASP A 1 181 ? -2.373 -8.892 -14.847 1.00 95.06 181 ASP A O 1
ATOM 1406 N N . TRP A 1 182 ? -1.620 -9.700 -16.797 1.00 95.38 182 TRP A N 1
ATOM 1407 C CA . TRP A 1 182 ? -2.330 -8.731 -17.634 1.00 95.38 182 TRP A CA 1
ATOM 1408 C C . TRP A 1 182 ? -3.845 -8.812 -17.475 1.00 95.38 182 TRP A C 1
ATOM 1410 O O . TRP A 1 182 ? -4.521 -7.783 -17.498 1.00 95.38 182 TRP A O 1
ATOM 1420 N N . LYS A 1 183 ? -4.393 -10.015 -17.270 1.00 96.38 183 LYS A N 1
ATOM 1421 C CA . LYS A 1 183 ? -5.837 -10.188 -17.102 1.00 96.38 183 LYS A CA 1
ATOM 1422 C C . LYS A 1 183 ? -6.304 -9.468 -15.843 1.00 96.38 183 LYS A C 1
ATOM 1424 O O . LYS A 1 183 ? -7.338 -8.803 -15.893 1.00 96.38 183 LYS A O 1
ATOM 1429 N N . LEU A 1 184 ? -5.547 -9.558 -14.751 1.00 96.19 184 LEU A N 1
ATOM 1430 C CA . LEU A 1 184 ? -5.862 -8.865 -13.507 1.00 96.19 184 LEU A CA 1
ATOM 1431 C C . LEU A 1 184 ? -5.866 -7.340 -13.676 1.00 96.19 184 LEU A C 1
ATOM 1433 O O . LEU A 1 184 ? -6.787 -6.688 -13.192 1.00 96.19 184 LEU A O 1
ATOM 1437 N N . ILE A 1 185 ? -4.879 -6.757 -14.358 1.00 95.88 185 ILE A N 1
ATOM 1438 C CA . ILE A 1 185 ? -4.730 -5.289 -14.415 1.00 95.88 185 ILE A CA 1
ATOM 1439 C C . ILE A 1 185 ? -5.434 -4.609 -15.599 1.00 95.88 185 ILE A C 1
ATOM 1441 O O . ILE A 1 185 ? -5.677 -3.403 -15.538 1.00 95.88 185 ILE A O 1
ATOM 1445 N N . GLU A 1 186 ? -5.759 -5.339 -16.671 1.00 94.62 186 GLU A N 1
ATOM 1446 C CA . GLU A 1 186 ? -6.444 -4.787 -17.852 1.00 94.62 186 GLU A CA 1
ATOM 1447 C C . GLU A 1 186 ? -7.962 -5.035 -17.840 1.00 94.62 186 GLU A C 1
ATOM 1449 O O . GLU A 1 186 ? -8.710 -4.289 -18.480 1.00 94.62 186 GLU A O 1
ATOM 1454 N N . SER A 1 187 ? -8.444 -6.031 -17.086 1.00 96.62 187 SER A N 1
ATOM 1455 C CA . SER A 1 187 ? -9.886 -6.247 -16.910 1.00 96.62 187 SER A CA 1
ATOM 1456 C C . SER A 1 187 ? -10.524 -5.130 -16.083 1.00 96.62 187 SER A C 1
ATOM 1458 O O . SER A 1 187 ? -9.920 -4.579 -15.162 1.00 96.62 187 SER A O 1
ATOM 1460 N N . ARG A 1 188 ? -11.789 -4.810 -16.381 1.00 96.38 188 ARG A N 1
ATOM 1461 C CA . ARG A 1 188 ? -12.593 -3.936 -15.519 1.00 96.38 188 ARG A CA 1
ATOM 1462 C C . ARG A 1 188 ? -13.081 -4.703 -14.298 1.00 96.38 188 ARG A C 1
ATOM 1464 O O . ARG A 1 188 ? -13.542 -5.833 -14.419 1.00 96.38 188 ARG A O 1
ATOM 1471 N N . HIS A 1 189 ? -13.051 -4.035 -13.150 1.00 96.62 189 HIS A N 1
ATOM 1472 C CA . HIS A 1 189 ? -13.488 -4.571 -11.859 1.00 96.62 189 HIS A CA 1
ATOM 1473 C C . HIS A 1 189 ? -14.693 -3.792 -11.330 1.00 96.62 189 HIS A C 1
ATOM 1475 O O . HIS A 1 189 ? -14.723 -3.381 -10.176 1.00 96.62 189 HIS A O 1
ATOM 1481 N N . ASP A 1 190 ? -15.684 -3.537 -12.185 1.00 97.19 190 ASP A N 1
ATOM 1482 C CA . ASP A 1 190 ? -16.784 -2.607 -11.881 1.00 97.19 190 ASP A CA 1
ATOM 1483 C C . ASP A 1 190 ? -17.648 -3.064 -10.679 1.00 97.19 190 ASP A C 1
ATOM 1485 O O . ASP A 1 190 ? -18.233 -2.235 -9.981 1.00 97.19 190 ASP A O 1
ATOM 1489 N N . ASN A 1 191 ? -17.660 -4.368 -10.371 1.00 97.56 191 ASN A N 1
ATOM 1490 C CA . ASN A 1 191 ? -18.388 -4.948 -9.233 1.00 97.56 191 ASN A CA 1
ATOM 1491 C C . ASN A 1 191 ? -17.597 -4.967 -7.911 1.00 97.56 191 ASN A C 1
ATOM 1493 O O . ASN A 1 191 ? -18.174 -5.284 -6.869 1.00 97.56 191 ASN A O 1
ATOM 1497 N N . ILE A 1 192 ? -16.310 -4.591 -7.908 1.00 98.06 192 ILE A N 1
ATOM 1498 C CA . ILE A 1 192 ? -15.433 -4.765 -6.735 1.00 98.06 192 ILE A CA 1
ATOM 1499 C C . ILE A 1 192 ? -15.939 -4.022 -5.496 1.00 98.06 192 ILE A C 1
ATOM 1501 O O . ILE A 1 192 ? -15.819 -4.502 -4.373 1.00 98.06 192 ILE A O 1
ATOM 1505 N N . ILE A 1 193 ? -16.561 -2.856 -5.687 1.00 98.12 193 ILE A N 1
ATOM 1506 C CA . ILE A 1 193 ? -17.104 -2.060 -4.583 1.00 98.12 193 ILE A CA 1
ATOM 1507 C C . ILE A 1 193 ? -18.274 -2.784 -3.916 1.00 98.12 193 ILE A C 1
ATOM 1509 O O . ILE A 1 193 ? -18.376 -2.785 -2.689 1.00 98.12 193 ILE A O 1
ATOM 1513 N N . GLN A 1 194 ? -19.144 -3.424 -4.701 1.00 97.88 194 GLN A N 1
ATOM 1514 C CA . GLN A 1 194 ? -20.261 -4.196 -4.165 1.00 97.88 194 GLN A CA 1
ATOM 1515 C C . GLN A 1 194 ? -19.748 -5.400 -3.365 1.00 97.88 194 GLN A C 1
ATOM 1517 O O . GLN A 1 194 ? -20.156 -5.595 -2.220 1.00 97.88 194 GLN A O 1
ATOM 1522 N N . GLU A 1 195 ? -18.789 -6.139 -3.923 1.00 98.25 195 GLU A N 1
ATOM 1523 C CA . GLU A 1 195 ? -18.170 -7.295 -3.268 1.00 98.25 195 GLU A CA 1
ATOM 1524 C C . GLU A 1 195 ? -17.503 -6.912 -1.939 1.00 98.25 195 GLU A C 1
ATOM 1526 O O . GLU A 1 195 ? -17.766 -7.526 -0.901 1.00 98.25 195 GLU A O 1
ATOM 1531 N N . LEU A 1 196 ? -16.689 -5.851 -1.934 1.00 98.19 196 LEU A N 1
ATOM 1532 C CA . LEU A 1 196 ? -16.017 -5.362 -0.730 1.00 98.19 196 LEU A CA 1
ATOM 1533 C C . LEU A 1 196 ? -17.013 -4.867 0.323 1.00 98.19 196 LEU A C 1
ATOM 1535 O O . LEU A 1 196 ? -16.824 -5.123 1.516 1.00 98.19 196 LEU A O 1
ATOM 1539 N N . ASN A 1 197 ? -18.090 -4.196 -0.091 1.00 97.69 197 ASN A N 1
ATOM 1540 C CA . ASN A 1 197 ? -19.144 -3.768 0.824 1.00 97.69 197 ASN A CA 1
ATOM 1541 C C . ASN A 1 197 ? -19.806 -4.967 1.514 1.00 97.69 197 ASN A C 1
ATOM 1543 O O . ASN A 1 197 ? -20.020 -4.930 2.729 1.00 97.69 197 ASN A O 1
ATOM 1547 N N . ASP A 1 198 ? -20.103 -6.036 0.778 1.00 97.62 198 ASP A N 1
ATOM 1548 C CA . ASP A 1 198 ? -20.742 -7.226 1.342 1.00 97.62 198 ASP A CA 1
ATOM 1549 C C . ASP A 1 198 ? -19.795 -7.999 2.273 1.00 97.62 198 ASP A C 1
ATOM 1551 O O . ASP A 1 198 ? -20.201 -8.408 3.367 1.00 97.62 198 ASP A O 1
ATOM 1555 N N . GLN A 1 199 ? -18.504 -8.077 1.938 1.00 97.44 199 GLN A N 1
ATOM 1556 C CA . GLN A 1 199 ? -17.481 -8.616 2.840 1.00 97.44 199 GLN A CA 1
ATOM 1557 C C . GLN A 1 199 ? -17.338 -7.786 4.129 1.00 97.44 199 GLN A C 1
ATOM 1559 O O . GLN A 1 199 ? -17.254 -8.343 5.228 1.00 97.44 199 GLN A O 1
ATOM 1564 N N . CYS A 1 200 ? -17.353 -6.451 4.035 1.00 96.44 200 CYS A N 1
ATOM 1565 C CA . CYS A 1 200 ? -17.269 -5.571 5.205 1.00 96.44 200 CYS A CA 1
ATOM 1566 C C . CYS A 1 200 ? -18.506 -5.687 6.107 1.00 96.44 200 CYS A C 1
ATOM 1568 O O . CYS A 1 200 ? -18.371 -5.722 7.334 1.00 96.44 200 CYS A O 1
ATOM 1570 N N . LYS A 1 201 ? -19.707 -5.813 5.524 1.00 94.56 201 LYS A N 1
ATOM 1571 C CA . LYS A 1 201 ? -20.940 -6.091 6.278 1.00 94.56 201 LYS A CA 1
ATOM 1572 C C . LYS A 1 201 ? -20.846 -7.433 7.001 1.00 94.56 201 LYS A C 1
ATOM 1574 O O . LYS A 1 201 ? -21.091 -7.481 8.204 1.00 94.56 201 LYS A O 1
ATOM 1579 N N . SER A 1 202 ? -20.443 -8.493 6.297 1.00 94.25 202 SER A N 1
ATOM 1580 C CA . SER A 1 202 ? -20.252 -9.832 6.871 1.00 94.25 202 SER A CA 1
ATOM 1581 C C . SER A 1 202 ? -19.299 -9.809 8.076 1.00 94.25 202 SER A C 1
ATOM 1583 O O . SER A 1 202 ? -19.636 -10.304 9.154 1.00 94.25 202 SER A O 1
ATOM 1585 N N . PHE A 1 203 ? -18.158 -9.121 7.951 1.00 92.19 203 PHE A N 1
ATOM 1586 C CA . PHE A 1 203 ? -17.229 -8.914 9.064 1.00 92.19 203 PHE A CA 1
ATOM 1587 C C . PHE A 1 203 ? -17.891 -8.204 10.257 1.00 92.19 203 PHE A C 1
ATOM 1589 O O . PHE A 1 203 ? -17.803 -8.689 11.386 1.00 92.19 203 PHE A O 1
ATOM 1596 N N . LYS A 1 204 ? -18.609 -7.097 10.018 1.00 89.50 204 LYS A N 1
ATOM 1597 C CA . LYS A 1 204 ? -19.313 -6.345 11.070 1.00 89.50 204 LYS A CA 1
ATOM 1598 C C . LYS A 1 204 ? -20.321 -7.216 11.828 1.00 89.50 204 LYS A C 1
ATOM 1600 O O . LYS A 1 204 ? -20.364 -7.162 13.057 1.00 89.50 204 LYS A O 1
ATOM 1605 N N . PHE A 1 205 ? -21.099 -8.040 11.124 1.00 87.12 205 PHE A N 1
ATOM 1606 C CA . PHE A 1 205 ? -22.047 -8.964 11.756 1.00 87.12 205 PHE A CA 1
ATOM 1607 C C . PHE A 1 205 ? -21.342 -9.998 12.643 1.00 87.12 205 PHE A C 1
ATOM 1609 O O . PHE A 1 205 ? -21.809 -10.284 13.747 1.00 87.12 205 PHE A O 1
ATOM 1616 N N . ASN A 1 206 ? -20.201 -10.528 12.199 1.00 86.12 206 ASN A N 1
ATOM 1617 C CA . ASN A 1 206 ? -19.432 -11.509 12.966 1.00 86.12 206 ASN A CA 1
ATOM 1618 C C . ASN A 1 206 ? -18.811 -10.910 14.236 1.00 86.12 206 ASN A C 1
ATOM 1620 O O . ASN A 1 206 ? -18.810 -11.567 15.278 1.00 86.12 206 ASN A O 1
ATOM 1624 N N . VAL A 1 207 ? -18.351 -9.656 14.186 1.00 81.12 207 VAL A N 1
ATOM 1625 C CA . VAL A 1 207 ? -17.872 -8.928 15.375 1.00 81.12 207 VAL A CA 1
ATOM 1626 C C . VAL A 1 207 ? -19.006 -8.737 16.387 1.00 81.12 207 VAL A C 1
ATOM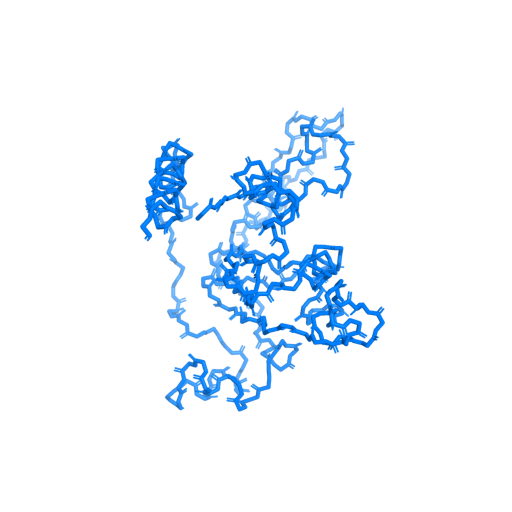 1628 O O . VAL A 1 207 ? -18.845 -9.061 17.560 1.00 81.12 207 VAL A O 1
ATOM 1631 N N . GLN A 1 208 ? -20.187 -8.302 15.935 1.00 77.06 208 GLN A N 1
ATOM 1632 C CA . GLN A 1 208 ? -21.344 -8.092 16.815 1.00 77.06 208 GLN A CA 1
ATOM 1633 C C . GLN A 1 208 ? -21.857 -9.381 17.469 1.00 77.06 208 GLN A C 1
ATOM 1635 O O . GLN A 1 208 ? -22.328 -9.334 18.603 1.00 77.06 208 GLN A O 1
ATOM 1640 N N . LYS A 1 209 ? -21.776 -10.528 16.778 1.00 69.94 209 LYS A N 1
ATOM 1641 C CA . LYS A 1 209 ? -22.110 -11.834 17.370 1.00 69.94 209 LYS A CA 1
ATOM 1642 C C . LYS A 1 209 ? -21.139 -12.209 18.488 1.00 69.94 209 LYS A C 1
ATOM 1644 O O . LYS A 1 209 ? -21.594 -12.622 19.545 1.00 69.94 209 LYS A O 1
ATOM 1649 N N . LYS A 1 210 ? -19.830 -12.021 18.280 1.00 67.56 210 LYS A N 1
ATOM 1650 C CA . LYS A 1 210 ? -18.805 -12.335 19.290 1.00 67.56 210 LYS A CA 1
ATOM 1651 C C . LYS A 1 210 ? -18.889 -11.460 20.542 1.00 67.56 210 LYS A C 1
ATOM 1653 O O . LYS A 1 210 ? -18.532 -11.934 21.603 1.00 67.56 210 LYS A O 1
ATOM 1658 N N . SER A 1 211 ? -19.364 -10.217 20.444 1.00 61.06 211 SER A N 1
ATOM 1659 C CA . SER A 1 211 ? -19.545 -9.345 21.620 1.00 61.06 211 SER A CA 1
ATOM 1660 C C . SER A 1 211 ? -20.809 -9.638 22.443 1.00 61.06 211 SER A C 1
ATOM 1662 O O . SER A 1 211 ? -20.984 -9.033 23.496 1.00 61.06 211 SER A O 1
ATOM 1664 N N . LYS A 1 212 ? -21.722 -10.486 21.947 1.00 54.38 212 LYS A N 1
ATOM 1665 C CA . LYS A 1 212 ? -22.981 -10.857 22.625 1.00 54.38 212 LYS A CA 1
ATOM 1666 C C . LYS A 1 212 ? -22.940 -12.241 23.288 1.00 54.38 212 LYS A C 1
ATOM 1668 O O . LYS A 1 212 ? -23.934 -12.621 23.904 1.00 54.38 212 LYS A O 1
ATOM 1673 N N . VAL A 1 213 ? -21.847 -12.980 23.110 1.00 44.09 213 VAL A N 1
ATOM 1674 C CA . VAL A 1 213 ? -21.560 -14.284 23.732 1.00 44.09 213 VAL A CA 1
ATOM 1675 C C . VAL A 1 213 ? -20.514 -14.056 24.810 1.00 44.09 213 VAL A C 1
ATOM 1677 O O . VAL A 1 213 ? -20.671 -14.653 25.892 1.00 44.09 213 VAL A O 1
#

Foldseek 3Di:
DFWFAQCCVPVVDPPRHGLVRRLVLVCVLQNPVVQLVCQLVDEAEEAEADFLVSQLVSQQSNHNAYEYAAYDCPGHCQFNPHNQQQDQPRAHVPPSGSNGYAHHYQDLNLLSVLLVLVVVLDWPPPDPDTDDSPVRDRDNQDDDFAQRVRHDDLVVVCVVQNPVQSVCNVVRHHSDDPDHPCCVNVDDPPCVVVVNVVVSVVVSVVVVVVVVD

pLDDT: mean 91.14, std 10.45, range [44.09, 98.88]

Secondary structure (DSSP, 8-state):
-------HHHH-STT--HHHHHHHHHHHHHHHHHHHHHGGGPEEEEEE--BHHHHHHHHHHT-SEEEEEE--TTTBTBTTS-BGGG-SSS--TTTSS----EEE--TTHHHHHHHHHHHHHS--TTSSSPPP-TT-----S------GGGT--HHHHHHHH-GGGHHHHHHT--SS-SS--HHHHHS--TTHHHHHHHHHHHHHHHHHHHTT-

Organism: Saccharomyces kudriavzevii (strain ATCC MYA-4449 / AS 2.2408 / CBS 8840 / NBRC 1802 / NCYC 2889) (NCBI:txid226230)

InterPro domains:
  IPR002125 Cytidine and deoxycytidylate deaminase domain [PF00383] (2-70)
  IPR002125 Cytidine and deoxycytidylate deaminase domain [PS51747] (1-82)
  IPR016192 APOBEC/CMP deaminase, zinc-binding [PS00903] (17-58)
  IPR016193 Cytidine deaminase-like [SSF53927] (2-124)

Radius of gyration: 18.72 Å; chains: 1; bounding box: 44×44×51 Å

Sequence (213 aa):
MAYGMNDTNKSLTGVAHAEFMGIDQIKAMVGSRGVVDVFKDITLYVTVEPCIMCASALKQLGIGKVVFGCGNERFGGNGTVLSVNHDTCTLAARSKAATGYESIPGILRKEAIMLLRYFYVRQNEKAPKPRSKSDRVLDKDTFPPMEWSKYIGEESFLENFGHDYKAYYANGTDLFNDNVDWKLIESRHDNIIQELNDQCKSFKFNVQKKSKV